Protein AF-A0A257U896-F1 (afdb_monomer)

Sequence (334 aa):
MREQSIDLSDKRVEPLQARGKMVVFVAGGWKLKGATALADIVRPEAKQAIDVLKVKEVQSRGVLVAMTGDGVNDAPALAQADLGIAIGAGSDVAVETADVILVRSNPLDVVAIWSQRSCTAVRVVQGGPMNTLAKVAWGAGAVVLAGGGVGLKLMLDHGFSARDKPTVVEKLIARRLRYMSIPRAHTLAKNPVPLTPEVLERARAHFADHCASCHGNDGRGNTTIGRNMYPKPPDMTLKDTQSLPDGHLFYIIKNGVRLTGMPAWGQNTPEDDRETWELVHFIRHLPHLTDKELAQMEELNPKSPQEWEQEEAEKRFLAGGSAKPPSPRGRLNH

Nearest PDB structures (foldseek):
  6lod-assembly1_E  TM=8.824E-01  e=3.010E-06  Roseiflexus castenholzii DSM 13941
  6loe-assembly1_E  TM=8.770E-01  e=2.346E-05  Roseiflexus castenholzii DSM 13941
  8x2j-assembly1_E  TM=6.842E-01  e=4.487E-05  Chloroflexus aurantiacus J-10-fl
  6yso-assembly2_B  TM=9.139E-01  e=1.378E-02  Oryctolagus cuniculus
  2yj4-assembly2_B  TM=7.863E-01  e=4.432E-03  Saccharolobus solfataricus P2

Solvent-accessible surface area (backbone atoms only — not comparable to full-atom values): 19402 Å² total; per-residue (Å²): 102,86,90,69,78,61,88,80,87,53,83,77,49,58,68,42,46,75,70,69,26,52,71,48,77,43,69,62,84,101,38,82,74,52,72,50,72,46,69,81,82,78,54,71,70,59,55,40,53,52,49,33,49,49,48,52,56,52,39,72,73,77,47,89,41,73,33,78,37,61,16,72,78,35,27,70,28,20,59,67,28,81,39,10,35,18,48,39,80,78,48,74,52,21,68,77,35,28,80,40,77,35,74,59,76,49,79,64,53,62,54,49,62,62,66,51,64,83,72,64,83,74,78,75,76,84,61,55,73,67,58,54,51,48,51,52,51,51,50,52,50,51,50,51,51,50,51,48,51,52,49,50,49,51,40,70,77,67,51,91,56,50,82,59,84,76,51,72,66,54,52,50,50,56,52,48,53,60,63,68,73,52,62,69,83,45,40,74,38,71,73,87,70,78,92,44,73,69,45,40,50,51,20,42,49,52,39,20,52,73,42,18,68,37,25,27,84,70,30,52,8,80,27,82,52,12,66,54,36,54,71,54,53,64,45,39,56,37,66,86,49,65,68,52,45,58,20,41,54,33,47,42,48,43,61,20,41,89,93,42,87,48,64,56,47,70,86,83,44,75,65,42,52,51,53,40,45,33,36,46,54,32,53,70,40,42,71,72,65,46,74,70,60,50,56,59,30,62,75,49,40,76,74,52,75,68,55,51,53,49,53,51,48,49,53,41,36,77,71,72,43,88,68,75,76,81,75,82,77,72,85,77,85,126

Structure (mmCIF, N/CA/C/O backbone):
data_AF-A0A257U896-F1
#
_entry.id   AF-A0A257U896-F1
#
loop_
_atom_site.group_PDB
_atom_site.id
_atom_site.type_symbol
_atom_site.label_atom_id
_atom_site.label_alt_id
_atom_site.label_comp_id
_atom_site.label_asym_id
_atom_site.label_entity_id
_atom_site.label_seq_id
_atom_site.pdbx_PDB_ins_code
_atom_site.Cartn_x
_atom_site.Cartn_y
_atom_site.Cartn_z
_atom_site.occupancy
_atom_site.B_iso_or_equiv
_atom_site.auth_seq_id
_atom_site.auth_comp_id
_atom_site.auth_asym_id
_atom_site.auth_atom_id
_atom_site.pdbx_PDB_model_num
ATOM 1 N N . MET A 1 1 ? 77.253 -2.019 -56.402 1.00 46.47 1 MET A N 1
ATOM 2 C CA . MET A 1 1 ? 77.005 -3.066 -57.429 1.00 46.47 1 MET A CA 1
ATOM 3 C C . MET A 1 1 ? 76.913 -2.531 -58.862 1.00 46.47 1 MET A C 1
ATOM 5 O O . MET A 1 1 ? 77.406 -3.223 -59.738 1.00 46.47 1 MET A O 1
ATOM 9 N N . ARG A 1 2 ? 76.397 -1.314 -59.128 1.00 45.88 2 ARG A N 1
ATOM 10 C CA . ARG A 1 2 ? 76.580 -0.647 -60.443 1.00 45.88 2 ARG A CA 1
ATOM 11 C C . ARG A 1 2 ? 77.998 -0.097 -60.681 1.00 45.88 2 ARG A C 1
ATOM 13 O O . ARG A 1 2 ? 78.398 0.029 -61.825 1.00 45.88 2 ARG A O 1
ATOM 20 N N . GLU A 1 3 ? 78.774 0.140 -59.624 1.00 48.06 3 GLU A N 1
ATOM 21 C CA . GLU A 1 3 ? 80.189 0.556 -59.718 1.00 48.06 3 GLU A CA 1
ATOM 22 C C . GLU A 1 3 ? 81.177 -0.581 -60.041 1.00 48.06 3 GLU A C 1
ATOM 24 O O . GLU A 1 3 ? 82.353 -0.318 -60.246 1.00 48.06 3 GLU A O 1
ATOM 29 N N . GLN A 1 4 ? 80.734 -1.845 -60.083 1.00 54.34 4 GLN A N 1
ATOM 30 C CA . GLN A 1 4 ? 81.619 -3.010 -60.278 1.00 54.34 4 GLN A CA 1
ATOM 31 C C . GLN A 1 4 ? 81.237 -3.884 -61.489 1.00 54.34 4 GLN A C 1
ATOM 33 O O . GLN A 1 4 ? 81.672 -5.028 -61.576 1.00 54.34 4 GLN A O 1
ATOM 38 N N . SER A 1 5 ? 80.428 -3.364 -62.422 1.00 55.56 5 SER A N 1
ATOM 39 C CA . SER A 1 5 ? 80.076 -4.025 -63.698 1.00 55.56 5 SER A CA 1
ATOM 40 C C . SER A 1 5 ? 79.528 -5.459 -63.579 1.00 55.56 5 SER A C 1
ATOM 42 O O . SER A 1 5 ? 79.752 -6.287 -64.460 1.00 55.56 5 SER A O 1
ATOM 44 N N . ILE A 1 6 ? 78.801 -5.777 -62.502 1.00 59.69 6 ILE A N 1
ATOM 45 C CA . ILE A 1 6 ? 78.090 -7.057 -62.375 1.00 59.69 6 ILE A CA 1
ATOM 46 C C . ILE A 1 6 ? 76.723 -6.903 -63.049 1.00 59.69 6 ILE A C 1
ATOM 48 O O . ILE A 1 6 ? 75.911 -6.087 -62.611 1.00 59.69 6 ILE A O 1
ATOM 52 N N . ASP A 1 7 ? 76.478 -7.675 -64.108 1.00 63.44 7 ASP A N 1
ATOM 53 C CA . ASP A 1 7 ? 75.188 -7.708 -64.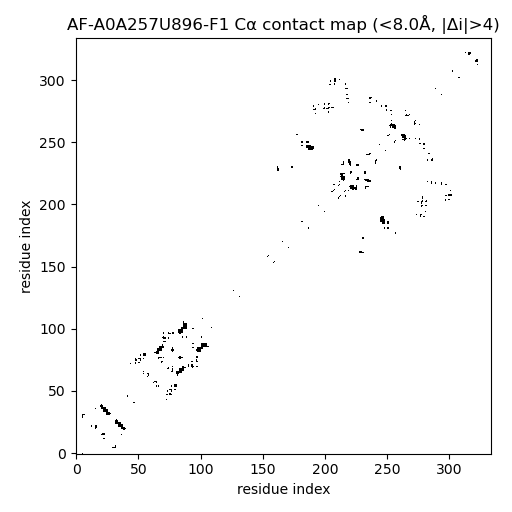799 1.00 63.44 7 ASP A CA 1
ATOM 54 C C . ASP A 1 7 ? 74.129 -8.406 -63.930 1.00 63.44 7 ASP A C 1
ATOM 56 O O . ASP A 1 7 ? 74.270 -9.570 -63.549 1.00 63.44 7 ASP A O 1
ATOM 60 N N . LEU A 1 8 ? 73.083 -7.656 -63.581 1.00 64.88 8 LEU A N 1
ATOM 61 C CA . LEU A 1 8 ? 71.962 -8.092 -62.743 1.00 64.88 8 LEU A CA 1
ATOM 62 C C . LEU A 1 8 ? 70.657 -8.232 -63.553 1.00 64.88 8 LEU A C 1
ATOM 64 O O . LEU A 1 8 ? 69.593 -8.424 -62.965 1.00 64.88 8 LEU A O 1
ATOM 68 N N . SER A 1 9 ? 70.716 -8.120 -64.886 1.00 64.19 9 SER A N 1
ATOM 69 C CA . SER A 1 9 ? 69.551 -8.087 -65.783 1.00 64.19 9 SER A CA 1
ATOM 70 C C . SER A 1 9 ? 69.071 -9.480 -66.226 1.00 64.19 9 SER A C 1
ATOM 72 O O . SER A 1 9 ? 68.894 -9.776 -67.407 1.00 64.19 9 SER A O 1
ATOM 74 N N . ASP A 1 10 ? 68.820 -10.368 -65.261 1.00 69.75 10 ASP A N 1
ATOM 75 C CA . ASP A 1 10 ? 68.224 -11.676 -65.550 1.00 69.75 10 ASP A CA 1
ATOM 76 C C . ASP A 1 10 ? 66.693 -11.562 -65.679 1.00 69.75 10 ASP A C 1
ATOM 78 O O . ASP A 1 10 ? 66.000 -11.178 -64.734 1.00 69.75 10 ASP A O 1
ATOM 82 N N . LYS A 1 11 ? 66.147 -11.960 -66.838 1.00 72.94 11 LYS A N 1
ATOM 83 C CA . LYS A 1 11 ? 64.702 -11.927 -67.151 1.00 72.94 11 LYS A CA 1
ATOM 84 C C . LYS A 1 11 ? 63.827 -12.710 -66.162 1.00 72.94 11 LYS A C 1
ATOM 86 O O . LYS A 1 11 ? 62.611 -12.542 -66.146 1.00 72.94 11 LYS A O 1
ATOM 91 N N . ARG A 1 12 ? 64.416 -13.577 -65.333 1.00 73.19 12 ARG A N 1
ATOM 92 C CA . ARG A 1 12 ? 63.708 -14.334 -64.288 1.00 73.19 12 ARG A CA 1
ATOM 93 C C . ARG A 1 12 ? 63.459 -13.522 -63.011 1.00 73.19 12 ARG A C 1
ATOM 95 O O . ARG A 1 12 ? 62.674 -13.959 -62.174 1.00 73.19 12 ARG A O 1
ATOM 102 N N . VAL A 1 13 ? 64.098 -12.360 -62.848 1.00 73.44 13 VAL A N 1
ATOM 103 C CA . VAL A 1 13 ? 63.999 -11.515 -61.642 1.00 73.44 13 VAL A CA 1
ATOM 104 C C . VAL A 1 13 ? 62.812 -10.552 -61.704 1.00 73.44 13 VAL A C 1
ATOM 106 O O . VAL A 1 13 ? 62.113 -10.395 -60.701 1.00 73.44 13 VAL A O 1
ATOM 109 N N . GLU A 1 14 ? 62.530 -9.970 -62.872 1.00 75.25 14 GLU A N 1
ATOM 110 C CA . GLU A 1 14 ? 61.410 -9.032 -63.066 1.00 75.25 14 GLU A CA 1
ATOM 111 C C . GLU A 1 14 ? 60.050 -9.607 -62.615 1.00 75.25 14 GLU A C 1
ATOM 113 O O . GLU A 1 14 ? 59.352 -8.937 -61.848 1.00 75.25 14 GLU A O 1
ATOM 118 N N . PRO A 1 15 ? 59.676 -10.862 -62.949 1.00 76.50 15 PRO A N 1
ATOM 119 C CA . PRO A 1 15 ? 58.416 -11.444 -62.482 1.00 76.50 15 PRO A CA 1
ATOM 120 C C . PRO A 1 15 ? 58.363 -11.665 -60.964 1.00 76.50 15 PRO A C 1
ATOM 122 O O . PRO A 1 15 ? 57.280 -11.713 -60.380 1.00 76.50 15 PRO A O 1
ATOM 125 N N . LEU A 1 16 ? 59.514 -11.836 -60.304 1.00 75.69 16 LEU A N 1
ATOM 126 C CA . LEU A 1 16 ? 59.583 -12.036 -58.854 1.00 75.69 16 LEU A CA 1
ATOM 127 C C . LEU A 1 16 ? 59.413 -10.707 -58.111 1.00 75.69 16 LEU A C 1
ATOM 129 O O . LEU A 1 16 ? 58.666 -10.655 -57.134 1.00 75.69 16 LEU A O 1
ATOM 133 N N . GLN A 1 17 ? 60.024 -9.635 -58.616 1.00 73.06 17 GLN A N 1
ATOM 134 C CA . GLN A 1 17 ? 59.854 -8.283 -58.079 1.00 73.06 17 GLN A CA 1
ATOM 135 C C . GLN A 1 17 ? 58.439 -7.741 -58.322 1.00 73.06 17 GLN A C 1
ATOM 137 O O . GLN A 1 17 ? 57.843 -7.181 -57.405 1.00 73.06 17 GLN A O 1
ATOM 142 N N . ALA A 1 18 ? 57.846 -7.995 -59.497 1.00 73.31 18 ALA A N 1
ATOM 143 C CA . ALA A 1 18 ? 56.459 -7.620 -59.799 1.00 73.31 18 ALA A CA 1
ATOM 144 C C . ALA A 1 18 ? 55.430 -8.288 -58.864 1.00 73.31 18 ALA A C 1
ATOM 146 O O . ALA A 1 18 ? 54.341 -7.764 -58.650 1.00 73.31 18 ALA A O 1
ATOM 147 N N . ARG A 1 19 ? 55.785 -9.431 -58.262 1.00 73.31 19 ARG A N 1
ATOM 148 C CA . ARG A 1 19 ? 54.982 -10.132 -57.245 1.00 73.31 19 ARG A CA 1
ATOM 149 C C . ARG A 1 19 ? 55.273 -9.666 -55.811 1.00 73.31 19 ARG A C 1
ATOM 151 O O . ARG A 1 19 ? 54.881 -10.352 -54.871 1.00 73.31 19 ARG A O 1
ATOM 158 N N . GLY A 1 20 ? 55.987 -8.551 -55.641 1.00 70.88 20 GLY A N 1
ATOM 159 C CA . GLY A 1 20 ? 56.311 -7.969 -54.338 1.00 70.88 20 GLY A CA 1
ATOM 160 C C . GLY A 1 20 ? 57.389 -8.720 -53.553 1.00 70.88 20 GLY A C 1
ATOM 161 O O . GLY A 1 20 ? 57.492 -8.537 -52.344 1.00 70.88 20 GLY A O 1
ATOM 162 N N . LYS A 1 21 ? 58.188 -9.582 -54.201 1.00 76.81 21 LYS A N 1
ATOM 163 C CA . LYS A 1 21 ? 59.285 -10.297 -53.532 1.00 76.81 21 LYS A CA 1
ATOM 164 C C . LYS A 1 21 ? 60.573 -9.483 -53.581 1.00 76.81 21 LYS A C 1
ATOM 166 O O . LYS A 1 21 ? 60.951 -8.956 -54.627 1.00 76.81 21 LYS A O 1
ATOM 171 N N . MET A 1 22 ? 61.293 -9.450 -52.466 1.00 77.00 22 MET A N 1
ATOM 172 C CA . MET A 1 22 ? 62.625 -8.866 -52.385 1.00 77.00 22 MET A CA 1
ATOM 173 C C . MET A 1 22 ? 63.649 -9.873 -52.914 1.00 77.00 22 MET A C 1
ATOM 175 O O . MET A 1 22 ? 63.833 -10.941 -52.336 1.00 77.00 22 MET A O 1
ATOM 179 N N . VAL A 1 23 ? 64.310 -9.558 -54.027 1.00 77.56 23 VAL A N 1
ATOM 180 C CA . VAL A 1 23 ? 65.314 -10.444 -54.636 1.00 77.56 23 VAL A CA 1
ATOM 181 C C . VAL A 1 23 ? 66.712 -10.006 -54.212 1.00 77.56 23 VAL A C 1
ATOM 183 O O . VAL A 1 23 ? 67.129 -8.886 -54.497 1.00 77.56 23 VAL A O 1
ATOM 186 N N . VAL A 1 24 ? 67.434 -10.900 -53.540 1.00 81.38 24 VAL A N 1
ATOM 187 C CA . VAL A 1 24 ? 68.811 -10.700 -53.081 1.00 81.38 24 VAL A CA 1
ATOM 188 C C . VAL A 1 24 ? 69.754 -11.493 -53.981 1.00 81.38 24 VAL A C 1
ATOM 190 O O . VAL A 1 24 ? 69.602 -12.704 -54.142 1.00 81.38 24 VAL A O 1
ATOM 193 N N . PHE A 1 25 ? 70.738 -10.817 -54.569 1.00 79.88 25 PHE A N 1
ATOM 194 C CA . PHE A 1 25 ? 71.738 -11.429 -55.444 1.00 79.88 25 PHE A CA 1
ATOM 195 C C . PHE A 1 25 ? 72.973 -11.866 -54.651 1.00 79.88 25 PHE A C 1
ATOM 197 O O . PHE A 1 25 ? 73.512 -11.098 -53.856 1.00 79.88 25 PHE A O 1
ATOM 204 N N . VAL A 1 26 ? 73.452 -13.085 -54.900 1.00 79.75 26 VAL A N 1
ATOM 205 C CA . VAL A 1 26 ? 74.653 -13.652 -54.274 1.00 79.75 26 VAL A CA 1
ATOM 206 C C . VAL A 1 26 ? 75.775 -13.697 -55.308 1.00 79.75 26 VAL A C 1
ATOM 208 O O . VAL A 1 26 ? 75.652 -14.347 -56.349 1.00 79.75 26 VAL A O 1
ATOM 211 N N . ALA A 1 27 ? 76.890 -13.027 -55.021 1.00 76.75 27 ALA A N 1
ATOM 212 C CA . ALA A 1 27 ? 78.078 -12.994 -55.873 1.00 76.75 27 ALA A CA 1
ATOM 213 C C . ALA A 1 27 ? 79.309 -13.498 -55.108 1.00 76.75 27 ALA A C 1
ATOM 215 O O . ALA A 1 27 ? 79.436 -13.276 -53.907 1.00 76.75 27 ALA A O 1
ATOM 216 N N . GLY A 1 28 ? 80.225 -14.170 -55.808 1.00 67.38 28 GLY A N 1
ATOM 217 C CA . GLY A 1 28 ? 81.471 -14.674 -55.233 1.00 67.38 28 GLY A CA 1
ATOM 218 C C . GLY A 1 28 ? 82.580 -14.670 -56.277 1.00 67.38 28 GLY A C 1
ATOM 219 O O . GLY A 1 28 ? 82.454 -15.351 -57.295 1.00 67.38 28 GLY A O 1
ATOM 220 N N . GLY A 1 29 ? 83.639 -13.891 -56.025 1.00 62.34 29 GLY A N 1
ATOM 221 C CA . GLY A 1 29 ? 84.772 -13.701 -56.938 1.00 62.34 29 GLY A CA 1
ATOM 222 C C . GLY A 1 29 ? 84.350 -13.115 -58.286 1.00 62.34 29 GLY A C 1
ATOM 223 O O . GLY A 1 29 ? 84.256 -13.855 -59.257 1.00 62.34 29 GLY A O 1
ATOM 224 N N . TRP A 1 30 ? 84.043 -11.811 -58.326 1.00 67.19 30 TRP A N 1
ATOM 225 C CA . TRP A 1 30 ? 83.667 -11.019 -59.520 1.00 67.19 30 TRP A CA 1
ATOM 226 C C . TRP A 1 30 ? 82.600 -11.632 -60.452 1.00 67.19 30 TRP A C 1
ATOM 228 O O . TRP A 1 30 ? 82.395 -11.158 -61.566 1.00 67.19 30 TRP A O 1
ATOM 238 N N . LYS A 1 31 ? 81.890 -12.675 -60.007 1.00 67.88 31 LYS A N 1
ATOM 239 C CA . LYS A 1 31 ? 80.913 -13.425 -60.796 1.00 67.88 31 LYS A CA 1
ATOM 240 C C . LYS A 1 31 ? 79.661 -13.675 -59.962 1.00 67.88 31 LYS A C 1
ATOM 242 O O . LYS A 1 31 ? 79.745 -14.092 -58.802 1.00 67.88 31 LYS A O 1
ATOM 247 N N . LEU A 1 32 ? 78.497 -13.423 -60.558 1.00 74.38 32 LEU A N 1
ATOM 248 C CA . LEU A 1 32 ? 77.202 -13.723 -59.951 1.00 74.38 32 LEU A CA 1
ATOM 249 C C . LEU A 1 32 ? 77.052 -15.245 -59.802 1.00 74.38 32 LEU A C 1
ATOM 251 O O . LEU A 1 32 ? 77.288 -15.991 -60.752 1.00 74.38 32 LEU A O 1
ATOM 255 N N . LYS A 1 33 ? 76.700 -15.709 -58.600 1.00 78.75 33 LYS A N 1
ATOM 256 C CA . LYS A 1 33 ? 76.547 -17.136 -58.274 1.00 78.75 33 LYS A CA 1
ATOM 257 C C . LYS A 1 33 ? 75.082 -17.564 -58.203 1.00 78.75 33 LYS A C 1
ATOM 259 O O . LYS A 1 33 ? 74.792 -18.722 -58.481 1.00 78.75 33 LYS A O 1
ATOM 264 N N . GLY A 1 34 ? 74.167 -16.653 -57.871 1.00 79.25 34 GLY A N 1
ATOM 265 C CA . GLY A 1 34 ? 72.730 -16.929 -57.837 1.00 79.25 34 GLY A CA 1
ATOM 266 C C . GLY A 1 34 ? 71.908 -15.762 -57.292 1.00 79.25 34 GLY A C 1
ATOM 267 O O . GLY A 1 34 ? 72.452 -14.703 -56.983 1.00 79.25 34 GLY A O 1
ATOM 268 N N . ALA A 1 35 ? 70.596 -15.960 -57.166 1.00 78.94 35 ALA A N 1
ATOM 269 C CA . ALA A 1 35 ? 69.673 -15.008 -56.553 1.00 78.94 35 ALA A CA 1
ATOM 270 C C . ALA A 1 35 ? 68.618 -15.746 -55.718 1.00 78.94 35 ALA A C 1
ATOM 272 O O . ALA A 1 35 ? 68.111 -16.785 -56.141 1.00 78.94 35 ALA A O 1
ATOM 273 N N . THR A 1 36 ? 68.271 -15.188 -54.561 1.00 79.62 36 THR A N 1
ATOM 274 C CA . THR A 1 36 ? 67.247 -15.719 -53.653 1.00 79.62 36 THR A CA 1
ATOM 275 C C . THR A 1 36 ? 66.148 -14.680 -53.482 1.00 79.62 36 THR A C 1
ATOM 277 O O . THR A 1 36 ? 66.428 -13.519 -53.193 1.00 79.62 36 THR A O 1
ATOM 280 N N . ALA A 1 37 ? 64.889 -15.082 -53.655 1.00 78.94 37 ALA A N 1
ATOM 281 C CA . ALA A 1 37 ? 63.737 -14.208 -53.455 1.00 78.94 37 ALA A CA 1
ATOM 282 C C . ALA A 1 37 ? 63.123 -14.441 -52.071 1.00 78.94 37 ALA A C 1
ATOM 284 O O . ALA A 1 37 ? 62.655 -15.542 -51.782 1.00 78.94 37 ALA A O 1
ATOM 285 N N . LEU A 1 38 ? 63.092 -13.399 -51.245 1.00 73.44 38 LEU A N 1
ATOM 286 C CA . LEU A 1 38 ? 62.394 -13.371 -49.968 1.00 73.44 38 LEU A CA 1
ATOM 287 C C . LEU A 1 38 ? 61.024 -12.717 -50.161 1.00 73.44 38 LEU A C 1
ATOM 289 O O . LEU A 1 38 ? 60.901 -11.681 -50.812 1.00 73.44 38 LEU A O 1
ATOM 293 N N . ALA A 1 39 ? 59.985 -13.333 -49.610 1.00 72.00 39 ALA A N 1
ATOM 294 C CA . ALA A 1 39 ? 58.664 -12.729 -49.509 1.00 72.00 39 ALA A CA 1
ATOM 295 C C . ALA A 1 39 ? 58.405 -12.431 -48.035 1.00 72.00 39 ALA A C 1
ATOM 297 O O . ALA A 1 39 ? 58.610 -13.311 -47.199 1.00 72.00 39 ALA A O 1
ATOM 298 N N . ASP A 1 40 ? 57.982 -11.206 -47.735 1.00 69.12 40 ASP A N 1
ATOM 299 C CA . ASP A 1 40 ? 57.529 -10.870 -46.391 1.00 69.12 40 ASP A CA 1
ATOM 300 C C . ASP A 1 40 ? 56.185 -11.561 -46.131 1.00 69.12 40 ASP A C 1
ATOM 302 O O . ASP A 1 40 ? 55.308 -11.597 -47.003 1.00 69.12 40 ASP A O 1
ATOM 306 N N . ILE A 1 41 ? 56.037 -12.169 -44.957 1.00 62.28 41 ILE A N 1
ATOM 307 C CA . ILE A 1 41 ? 54.812 -12.880 -44.597 1.00 62.28 41 ILE A CA 1
ATOM 308 C C . ILE A 1 41 ? 53.845 -11.831 -44.059 1.00 62.28 41 ILE A C 1
ATOM 310 O O . ILE A 1 41 ? 53.923 -11.430 -42.898 1.00 62.28 41 ILE A O 1
ATOM 314 N N . VAL A 1 42 ? 52.924 -11.377 -44.913 1.00 67.31 42 VAL A N 1
ATOM 315 C CA . VAL A 1 42 ? 51.825 -10.506 -44.483 1.00 67.31 42 VAL A CA 1
ATOM 316 C C . VAL A 1 42 ? 51.020 -11.245 -43.421 1.00 67.31 42 VAL A C 1
ATOM 318 O O . VAL A 1 42 ? 50.459 -12.313 -43.672 1.00 67.31 42 VAL A O 1
ATOM 321 N N . ARG A 1 43 ? 50.981 -10.664 -42.223 1.00 73.38 43 ARG A N 1
ATOM 322 C CA . ARG A 1 43 ? 50.195 -11.168 -41.100 1.00 73.38 43 ARG A CA 1
ATOM 323 C C . ARG A 1 43 ? 48.703 -11.179 -41.469 1.00 73.38 43 ARG A C 1
ATOM 325 O O . ARG A 1 43 ? 48.216 -10.149 -41.946 1.00 73.38 43 ARG A O 1
ATOM 332 N N . PRO A 1 44 ? 47.969 -12.288 -41.261 1.00 71.44 44 PRO A N 1
ATOM 333 C CA . PRO A 1 44 ? 46.533 -12.361 -41.549 1.00 71.44 44 PRO A CA 1
ATOM 334 C C . PRO A 1 44 ? 45.730 -11.219 -40.908 1.00 71.44 44 PRO A C 1
ATOM 336 O O . PRO A 1 44 ? 44.838 -10.651 -41.538 1.00 71.44 44 PRO A O 1
ATOM 339 N N . GLU A 1 45 ? 46.123 -10.800 -39.704 1.00 75.31 45 GLU A N 1
ATOM 340 C CA . GLU A 1 45 ? 45.479 -9.730 -38.940 1.00 75.31 45 GLU A CA 1
ATOM 341 C C . GLU A 1 45 ? 45.616 -8.359 -39.629 1.00 75.31 45 GLU A C 1
ATOM 343 O O . GLU A 1 45 ? 44.720 -7.518 -39.551 1.00 75.31 45 GLU A O 1
ATOM 348 N N . ALA A 1 46 ? 46.716 -8.128 -40.357 1.00 78.38 46 ALA A N 1
ATOM 349 C CA . ALA A 1 46 ? 46.935 -6.883 -41.091 1.00 78.38 46 ALA A CA 1
ATOM 350 C C . ALA A 1 46 ? 45.989 -6.763 -42.293 1.00 78.38 46 ALA A C 1
ATOM 352 O O . ALA A 1 46 ? 45.473 -5.680 -42.571 1.00 78.38 46 ALA A O 1
ATOM 353 N N . LYS A 1 47 ? 45.722 -7.879 -42.983 1.00 78.38 47 LYS A N 1
ATOM 354 C CA . LYS A 1 47 ? 44.753 -7.919 -44.084 1.00 78.38 47 LYS A CA 1
ATOM 355 C C . LYS A 1 47 ? 43.341 -7.615 -43.570 1.00 78.38 47 LYS A C 1
ATOM 357 O O . LYS A 1 47 ? 42.675 -6.737 -44.110 1.00 78.38 47 LYS A O 1
ATOM 362 N N . GLN A 1 48 ? 42.939 -8.264 -42.477 1.00 80.75 48 GLN A N 1
ATOM 363 C CA . GLN A 1 48 ? 41.632 -8.057 -41.843 1.00 80.75 48 GLN A CA 1
ATOM 364 C C . GLN A 1 48 ? 41.395 -6.598 -41.442 1.00 80.75 48 GLN A C 1
ATOM 366 O O . GLN A 1 48 ? 40.337 -6.037 -41.723 1.00 80.75 48 GLN A O 1
ATOM 371 N N . ALA A 1 49 ? 42.396 -5.958 -40.831 1.00 78.62 49 ALA A N 1
ATOM 372 C CA . ALA A 1 49 ? 42.299 -4.559 -40.429 1.00 78.62 49 ALA A CA 1
ATOM 373 C C . ALA A 1 49 ? 42.094 -3.616 -41.628 1.00 78.62 49 ALA A C 1
ATOM 375 O O . ALA A 1 49 ? 41.299 -2.678 -41.551 1.00 78.62 49 ALA A O 1
ATOM 376 N N . ILE A 1 50 ? 42.776 -3.872 -42.748 1.00 83.81 50 ILE A N 1
ATOM 377 C CA . ILE A 1 50 ? 42.638 -3.068 -43.970 1.00 83.81 50 ILE A CA 1
ATOM 378 C C . ILE A 1 50 ? 41.230 -3.200 -44.559 1.00 83.81 50 ILE A C 1
ATOM 380 O O . ILE A 1 50 ? 40.653 -2.197 -44.981 1.00 83.81 50 ILE A O 1
ATOM 384 N N . ASP A 1 51 ? 40.665 -4.404 -44.578 1.00 83.81 51 ASP A N 1
ATOM 385 C CA . ASP A 1 51 ? 39.343 -4.636 -45.162 1.00 83.81 51 ASP A CA 1
ATOM 386 C C . ASP A 1 51 ? 38.235 -3.964 -44.332 1.00 83.81 51 ASP A C 1
ATOM 388 O O . ASP A 1 51 ? 37.375 -3.283 -44.891 1.00 83.81 51 ASP A O 1
ATOM 392 N N . VAL A 1 52 ? 38.326 -4.008 -42.997 1.00 84.50 52 VAL A N 1
ATOM 393 C CA . VAL A 1 52 ? 37.435 -3.251 -42.094 1.00 84.50 52 VAL A CA 1
ATOM 394 C C . VAL A 1 52 ? 37.535 -1.740 -42.333 1.00 84.50 52 VAL A C 1
ATOM 396 O O . VAL A 1 52 ? 36.516 -1.045 -42.377 1.00 84.50 52 VAL A O 1
ATOM 399 N N . LEU A 1 53 ? 38.752 -1.209 -42.500 1.00 85.81 53 LEU A N 1
ATOM 400 C CA . LEU A 1 53 ? 38.963 0.220 -42.757 1.00 85.81 53 LEU A CA 1
ATOM 401 C C . LEU A 1 53 ? 38.367 0.656 -44.098 1.00 85.81 53 LEU A C 1
ATOM 403 O O . LEU A 1 53 ? 37.749 1.716 -44.160 1.00 85.81 53 LEU A O 1
ATOM 407 N N . LYS A 1 54 ? 38.486 -0.169 -45.143 1.00 85.12 54 LYS A N 1
ATOM 408 C CA . LYS A 1 54 ? 37.860 0.101 -46.445 1.00 85.12 54 LYS A CA 1
ATOM 409 C C . LYS A 1 54 ? 36.339 0.113 -46.356 1.00 85.12 54 LYS A C 1
ATOM 411 O O . LYS A 1 54 ? 35.718 1.007 -46.922 1.00 85.12 54 LYS A O 1
ATOM 416 N N . VAL A 1 55 ? 35.735 -0.834 -45.633 1.00 86.25 55 VAL A N 1
ATOM 417 C CA . VAL A 1 55 ? 34.276 -0.848 -45.425 1.00 86.25 55 VAL A CA 1
ATOM 418 C C . VAL A 1 55 ? 33.832 0.446 -44.741 1.00 86.25 55 VAL A C 1
ATOM 420 O O . VAL A 1 55 ? 32.948 1.126 -45.259 1.00 86.25 55 VAL A O 1
ATOM 423 N N . LYS A 1 56 ? 34.509 0.862 -43.661 1.00 85.81 56 LYS A N 1
ATOM 424 C CA . LYS A 1 56 ? 34.224 2.139 -42.981 1.00 85.81 56 LYS A CA 1
ATOM 425 C C . LYS A 1 56 ? 34.418 3.354 -43.881 1.00 85.81 56 LYS A C 1
ATOM 427 O O . LYS A 1 56 ? 33.623 4.289 -43.827 1.00 85.81 56 LYS A O 1
ATOM 432 N N . GLU A 1 57 ? 35.463 3.360 -44.704 1.00 88.56 57 GLU A N 1
ATOM 433 C CA . GLU A 1 57 ? 35.712 4.445 -45.652 1.00 88.56 57 GLU A CA 1
ATOM 434 C C . GLU A 1 57 ? 34.551 4.573 -46.646 1.00 88.56 57 GLU A C 1
ATOM 436 O O . GLU A 1 57 ? 34.047 5.673 -46.872 1.00 88.56 57 GLU A O 1
ATOM 441 N N . VAL A 1 58 ? 34.079 3.461 -47.211 1.00 86.25 58 VAL A N 1
ATOM 442 C CA . VAL A 1 58 ? 32.967 3.478 -48.168 1.00 86.25 58 VAL A CA 1
ATOM 443 C C . VAL A 1 58 ? 31.650 3.839 -47.470 1.00 86.25 58 VAL A C 1
ATOM 445 O O . VAL A 1 58 ? 30.911 4.675 -47.988 1.00 86.25 58 VAL A O 1
ATOM 448 N N . GLN A 1 59 ? 31.404 3.332 -46.258 1.00 83.94 59 GLN A N 1
ATOM 449 C CA . GLN A 1 59 ? 30.256 3.723 -45.427 1.00 83.94 59 GLN A CA 1
ATOM 450 C C . GLN A 1 59 ? 30.259 5.224 -45.105 1.00 83.94 59 GLN A C 1
ATOM 452 O O . GLN A 1 59 ? 29.209 5.866 -45.131 1.00 83.94 59 GLN A O 1
ATOM 457 N N . SER A 1 60 ? 31.433 5.831 -44.885 1.00 83.94 60 SER A N 1
ATOM 458 C CA . SER A 1 60 ? 31.547 7.274 -44.616 1.00 83.94 60 SER A CA 1
ATOM 459 C C . SER A 1 60 ? 31.074 8.157 -45.781 1.00 83.94 60 SER A C 1
ATOM 461 O O . SER A 1 60 ? 30.760 9.329 -45.582 1.00 83.94 60 SER A O 1
ATOM 463 N N . ARG A 1 61 ? 30.956 7.591 -46.991 1.00 88.06 61 ARG A N 1
ATOM 464 C CA . ARG A 1 61 ? 30.402 8.260 -48.179 1.00 88.06 61 ARG A CA 1
ATOM 465 C C . ARG A 1 61 ? 28.868 8.195 -48.245 1.00 88.06 61 ARG A C 1
ATOM 467 O O . ARG A 1 61 ? 28.290 8.641 -49.232 1.00 88.06 61 ARG A O 1
ATOM 474 N N . GLY A 1 62 ? 28.209 7.652 -47.216 1.00 83.94 62 GLY A N 1
ATOM 475 C CA . GLY A 1 62 ? 26.749 7.584 -47.093 1.00 83.94 62 GLY A CA 1
ATOM 476 C C . GLY A 1 62 ? 26.085 6.511 -47.959 1.00 83.94 62 GLY A C 1
ATOM 477 O O . GLY A 1 62 ? 24.877 6.567 -48.179 1.00 83.94 62 GLY A O 1
ATOM 478 N N . VAL A 1 63 ? 26.859 5.553 -48.473 1.00 82.75 63 VAL A N 1
ATOM 479 C CA . VAL A 1 63 ? 26.346 4.421 -49.253 1.00 82.75 63 VAL A CA 1
ATOM 480 C C . VAL A 1 63 ? 26.278 3.171 -48.384 1.00 82.75 63 VAL A C 1
ATOM 482 O O . VAL A 1 63 ? 27.138 2.957 -47.534 1.00 82.75 63 VAL A O 1
ATOM 485 N N . LEU A 1 64 ? 25.260 2.343 -48.617 1.00 81.25 64 LEU A N 1
ATOM 486 C CA . LEU A 1 64 ? 25.149 1.033 -47.979 1.00 81.25 64 LEU A CA 1
ATOM 487 C C . LEU A 1 64 ? 26.187 0.088 -48.580 1.00 81.25 64 LEU A C 1
ATOM 489 O O . LEU A 1 64 ? 26.271 -0.046 -49.805 1.00 81.25 64 LEU A O 1
ATOM 493 N N . VAL A 1 65 ? 26.954 -0.577 -47.723 1.00 86.75 65 VAL A N 1
ATOM 494 C CA . VAL A 1 65 ? 28.036 -1.471 -48.127 1.00 86.75 65 VAL A CA 1
ATOM 495 C C . VAL A 1 65 ? 27.649 -2.909 -47.834 1.00 86.75 65 VAL A C 1
ATOM 497 O O . VAL A 1 65 ? 27.443 -3.284 -46.684 1.00 86.75 65 VAL A O 1
ATOM 500 N N . ALA A 1 66 ? 27.595 -3.725 -48.886 1.00 85.38 66 ALA A N 1
ATOM 501 C CA . ALA A 1 66 ? 27.534 -5.173 -48.757 1.00 85.38 66 ALA A CA 1
ATOM 502 C C . ALA A 1 66 ? 28.942 -5.757 -48.935 1.00 85.38 66 ALA A C 1
ATOM 504 O O . ALA A 1 66 ? 29.623 -5.431 -49.910 1.00 85.38 66 ALA A O 1
ATOM 505 N N . MET A 1 67 ? 29.366 -6.613 -48.007 1.00 85.12 67 MET A N 1
ATOM 506 C CA . MET A 1 67 ? 30.653 -7.311 -48.058 1.00 85.12 67 MET A CA 1
ATOM 507 C C . MET A 1 67 ? 30.415 -8.795 -48.311 1.00 85.12 67 MET A C 1
ATOM 509 O O . MET A 1 67 ? 29.446 -9.371 -47.822 1.00 85.12 67 MET A O 1
ATOM 513 N N . THR A 1 68 ? 31.292 -9.428 -49.085 1.00 84.06 68 THR A N 1
ATOM 514 C CA . THR A 1 68 ? 31.194 -10.856 -49.393 1.00 84.06 68 THR A CA 1
ATOM 515 C C . THR A 1 68 ? 32.522 -11.540 -49.107 1.00 84.06 68 THR A C 1
ATOM 517 O O . THR A 1 68 ? 33.559 -11.047 -49.545 1.00 84.06 68 THR A O 1
ATOM 520 N N . GLY A 1 69 ? 32.494 -12.654 -48.374 1.00 82.38 69 GLY A N 1
ATOM 521 C CA . GLY A 1 69 ? 33.703 -13.339 -47.909 1.00 82.38 69 GLY A CA 1
ATOM 522 C C . GLY A 1 69 ? 33.469 -14.797 -47.523 1.00 82.38 69 GLY A C 1
ATOM 523 O O . GLY A 1 69 ? 32.351 -15.301 -47.612 1.00 82.38 69 GLY A O 1
ATOM 524 N N . ASP A 1 70 ? 34.528 -15.482 -47.098 1.00 77.12 70 ASP A N 1
ATOM 525 C CA . ASP A 1 70 ? 34.483 -16.900 -46.687 1.00 77.12 70 ASP A CA 1
ATOM 526 C C . ASP A 1 70 ? 34.017 -17.112 -45.231 1.00 77.12 70 ASP A C 1
ATOM 528 O O . ASP A 1 70 ? 33.806 -18.242 -44.789 1.00 77.12 70 ASP A O 1
ATOM 532 N N . GLY A 1 71 ? 33.872 -16.017 -44.477 1.00 71.62 71 GLY A N 1
ATOM 533 C CA . GLY A 1 71 ? 33.410 -15.994 -43.090 1.00 71.62 71 GLY A CA 1
ATOM 534 C C . GLY A 1 71 ? 34.436 -16.416 -42.036 1.00 71.62 71 GLY A C 1
ATOM 535 O O . GLY A 1 71 ? 34.179 -16.213 -40.859 1.00 71.62 71 GLY A O 1
ATOM 536 N N . VAL A 1 72 ? 35.611 -16.939 -42.407 1.00 75.94 72 VAL A N 1
ATOM 537 C CA . VAL A 1 72 ? 36.684 -17.267 -41.442 1.00 75.94 72 VAL A CA 1
ATOM 538 C C . VAL A 1 72 ? 37.727 -16.162 -41.417 1.00 75.94 72 VAL A C 1
ATOM 540 O O . VAL A 1 72 ? 38.083 -15.650 -40.358 1.00 75.94 72 VAL A O 1
ATOM 543 N N . ASN A 1 73 ? 38.209 -15.769 -42.594 1.00 75.19 73 ASN A N 1
ATOM 544 C CA . ASN A 1 73 ? 39.258 -14.766 -42.716 1.00 75.19 73 ASN A CA 1
ATOM 545 C C . ASN A 1 73 ? 38.683 -13.356 -42.813 1.00 75.19 73 ASN A C 1
ATOM 547 O O . ASN A 1 73 ? 39.365 -12.409 -42.433 1.00 75.19 73 ASN A O 1
ATOM 551 N N . ASP A 1 74 ? 37.440 -13.231 -43.277 1.00 83.25 74 ASP A N 1
ATOM 552 C CA . ASP A 1 74 ? 36.791 -11.950 -43.565 1.00 83.25 74 ASP A CA 1
ATOM 553 C C . ASP A 1 74 ? 35.736 -11.557 -42.511 1.00 83.25 74 ASP A C 1
ATOM 555 O O . ASP A 1 74 ? 35.088 -10.519 -42.643 1.00 83.25 74 ASP A O 1
ATOM 559 N N . ALA A 1 75 ? 35.575 -12.359 -41.449 1.00 81.88 75 ALA A N 1
ATOM 560 C CA . ALA A 1 75 ? 34.584 -12.168 -40.383 1.00 81.88 75 ALA A CA 1
ATOM 561 C C . ALA A 1 75 ? 34.516 -10.728 -39.828 1.00 81.88 75 ALA A C 1
ATOM 563 O O . ALA A 1 75 ? 33.418 -10.174 -39.763 1.00 81.88 75 ALA A O 1
ATOM 564 N N . PRO A 1 76 ? 35.641 -10.058 -39.495 1.00 83.06 76 PRO A N 1
ATOM 565 C CA . PRO A 1 76 ? 35.590 -8.677 -39.013 1.00 83.06 76 PRO A CA 1
ATOM 566 C C . PRO A 1 76 ? 35.032 -7.685 -40.043 1.00 83.06 76 PRO A C 1
ATOM 568 O O . PRO A 1 76 ? 34.339 -6.738 -39.676 1.00 83.06 76 PRO A O 1
ATOM 571 N N . ALA A 1 77 ? 35.327 -7.883 -41.331 1.00 85.06 77 ALA A N 1
ATOM 572 C CA . ALA A 1 77 ? 34.849 -7.014 -42.405 1.00 85.06 77 ALA A CA 1
ATOM 573 C C . ALA A 1 77 ? 33.379 -7.294 -42.756 1.00 85.06 77 ALA A C 1
ATOM 575 O O . ALA A 1 77 ? 32.645 -6.356 -43.060 1.00 85.06 77 ALA A O 1
ATOM 576 N N . LEU A 1 78 ? 32.943 -8.557 -42.662 1.00 84.56 78 LEU A N 1
ATOM 577 C CA . LEU A 1 78 ? 31.536 -8.950 -42.788 1.00 84.56 78 LEU A CA 1
ATOM 578 C C . LEU A 1 78 ? 30.685 -8.316 -41.685 1.00 84.56 78 LEU A C 1
ATOM 580 O O . LEU A 1 78 ? 29.675 -7.699 -41.999 1.00 84.56 78 LEU A O 1
ATOM 584 N N . ALA A 1 79 ? 31.145 -8.371 -40.432 1.00 83.56 79 ALA A N 1
ATOM 585 C CA . ALA A 1 79 ? 30.449 -7.773 -39.293 1.00 83.56 79 ALA A CA 1
ATOM 586 C C . ALA A 1 79 ? 30.425 -6.231 -39.319 1.00 83.56 79 ALA A C 1
ATOM 588 O O . ALA A 1 79 ? 29.560 -5.609 -38.708 1.00 83.56 79 ALA A O 1
ATOM 589 N N . GLN A 1 80 ? 31.391 -5.595 -39.990 1.00 87.25 80 GLN A N 1
ATOM 590 C CA . GLN A 1 80 ? 31.433 -4.138 -40.138 1.00 87.25 80 GLN A CA 1
ATOM 591 C C . GLN A 1 80 ? 30.501 -3.624 -41.250 1.00 87.25 80 GLN A C 1
ATOM 593 O O . GLN A 1 80 ? 30.108 -2.454 -41.223 1.00 87.25 80 GLN A O 1
ATOM 598 N N . ALA A 1 81 ? 30.197 -4.453 -42.250 1.00 87.12 81 ALA A N 1
ATOM 599 C CA . ALA A 1 81 ? 29.359 -4.079 -43.383 1.00 87.12 81 ALA A CA 1
ATOM 600 C C . ALA A 1 81 ? 27.887 -3.911 -42.974 1.00 87.12 81 ALA A C 1
ATOM 602 O O . AL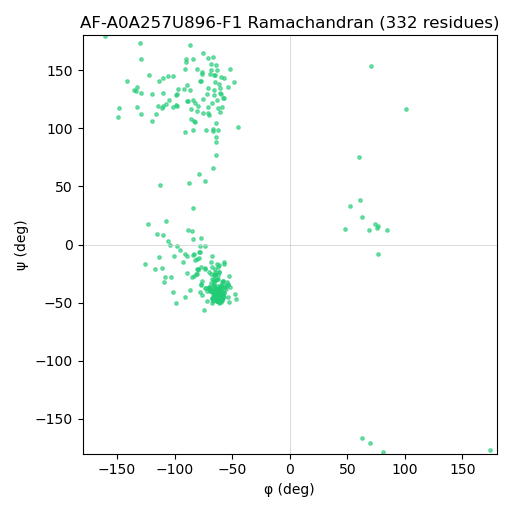A A 1 81 ? 27.450 -4.430 -41.954 1.00 87.12 81 ALA A O 1
ATOM 603 N N . ASP A 1 82 ? 27.106 -3.198 -43.789 1.00 86.25 82 ASP A N 1
ATOM 604 C CA . ASP A 1 82 ? 25.654 -3.082 -43.583 1.00 86.25 82 ASP A CA 1
ATOM 605 C C . ASP A 1 82 ? 24.916 -4.379 -43.959 1.00 86.25 82 ASP A C 1
ATOM 607 O O . ASP A 1 82 ? 23.770 -4.584 -43.564 1.00 86.25 82 ASP A O 1
ATOM 611 N N . LEU A 1 83 ? 25.562 -5.224 -44.772 1.00 86.25 83 LEU A N 1
ATOM 612 C CA . LEU A 1 83 ? 25.111 -6.568 -45.119 1.00 86.25 83 LEU A CA 1
ATOM 613 C C . LEU A 1 83 ? 26.318 -7.484 -45.380 1.00 86.25 83 LEU A C 1
ATOM 615 O O . LEU A 1 83 ? 27.000 -7.343 -46.401 1.00 86.25 83 LEU A O 1
ATOM 619 N N . GLY A 1 84 ? 26.572 -8.435 -44.486 1.00 85.81 84 GLY A N 1
ATOM 620 C CA . GLY A 1 84 ? 27.599 -9.464 -44.638 1.00 85.81 84 GLY A CA 1
ATOM 621 C C . GLY A 1 84 ? 27.062 -10.713 -45.342 1.00 85.81 84 GLY A C 1
ATOM 622 O O . GLY A 1 84 ? 26.107 -11.333 -44.878 1.00 85.81 84 GLY A O 1
ATOM 623 N N . ILE A 1 85 ? 27.685 -11.117 -46.452 1.00 85.75 85 ILE A N 1
ATOM 624 C CA . ILE A 1 85 ? 27.316 -12.321 -47.210 1.00 85.75 85 ILE A CA 1
ATOM 625 C C . ILE A 1 85 ? 28.465 -13.333 -47.172 1.00 85.75 85 ILE A C 1
ATOM 627 O O . ILE A 1 85 ? 29.515 -13.119 -47.778 1.00 85.75 85 ILE A O 1
ATOM 631 N N . ALA A 1 86 ? 28.265 -14.462 -46.500 1.00 84.19 86 ALA A N 1
ATOM 632 C CA . ALA A 1 86 ? 29.228 -15.557 -46.494 1.00 84.19 86 ALA A CA 1
ATOM 633 C C . ALA A 1 86 ? 29.010 -16.500 -47.688 1.00 84.19 86 ALA A C 1
ATOM 635 O O . ALA A 1 86 ? 27.883 -16.927 -47.959 1.00 84.19 86 ALA A O 1
ATOM 636 N N . ILE A 1 87 ? 30.089 -16.861 -48.389 1.00 77.81 87 ILE A N 1
ATOM 637 C CA . ILE A 1 87 ? 30.082 -17.867 -49.460 1.00 77.81 87 ILE A CA 1
ATOM 638 C C . ILE A 1 87 ? 30.646 -19.183 -48.926 1.00 77.81 87 ILE A C 1
ATOM 640 O O . ILE A 1 87 ? 31.829 -19.271 -48.609 1.00 77.81 87 ILE A O 1
ATOM 644 N N . GLY A 1 88 ? 29.816 -20.229 -48.934 1.00 70.06 88 GLY A N 1
ATOM 645 C CA . GLY A 1 88 ? 30.202 -21.579 -48.529 1.00 70.06 88 GLY A CA 1
ATOM 646 C C . GLY A 1 88 ? 29.727 -21.917 -47.116 1.00 70.06 88 GLY A C 1
ATOM 647 O O . GLY A 1 88 ? 30.153 -21.323 -46.132 1.00 70.06 88 GLY A O 1
ATOM 648 N N . ALA A 1 89 ? 28.847 -22.914 -47.014 1.00 59.75 89 ALA A N 1
ATOM 649 C CA . ALA A 1 89 ? 28.263 -23.392 -45.758 1.00 59.75 89 ALA A CA 1
ATOM 650 C C . ALA A 1 89 ? 29.223 -24.312 -44.977 1.00 59.75 89 ALA A C 1
ATOM 652 O O . ALA A 1 89 ? 28.939 -25.495 -44.801 1.00 59.75 89 ALA A O 1
ATOM 653 N N . GLY A 1 90 ? 30.397 -23.802 -44.592 1.00 57.84 90 GLY A N 1
ATOM 654 C CA . GLY A 1 90 ? 31.493 -24.655 -44.116 1.00 57.84 90 GLY A CA 1
ATOM 655 C C . GLY A 1 90 ? 32.102 -24.332 -42.754 1.00 57.84 90 GLY A C 1
ATOM 656 O O . GLY A 1 90 ? 32.797 -25.190 -42.219 1.00 57.84 90 GLY A O 1
ATOM 657 N N . SER A 1 91 ? 31.890 -23.145 -42.184 1.00 65.25 91 SER A N 1
ATOM 658 C CA . SER A 1 91 ? 32.520 -22.764 -40.914 1.00 65.25 91 SER A CA 1
ATOM 659 C C . SER A 1 91 ? 31.511 -22.154 -39.947 1.00 65.25 91 SER A C 1
ATOM 661 O O . SER A 1 91 ? 30.715 -21.295 -40.323 1.00 65.25 91 SER A O 1
ATOM 663 N N . ASP A 1 92 ? 31.572 -22.572 -38.682 1.00 67.19 92 ASP A N 1
ATOM 664 C CA . ASP A 1 92 ? 30.717 -22.031 -37.614 1.00 67.19 92 ASP A CA 1
ATOM 665 C C . ASP A 1 92 ? 30.902 -20.511 -37.471 1.00 67.19 92 ASP A C 1
ATOM 667 O O . ASP A 1 92 ? 29.952 -19.776 -37.220 1.00 67.19 92 ASP A O 1
ATOM 671 N N . VAL A 1 93 ? 32.113 -20.022 -37.761 1.00 67.75 93 VAL A N 1
ATOM 672 C CA . VAL A 1 93 ? 32.440 -18.590 -37.753 1.00 67.75 93 VAL A CA 1
ATOM 673 C C . VAL A 1 93 ? 31.644 -17.821 -38.815 1.00 67.75 93 VAL A C 1
ATOM 675 O O . VAL A 1 93 ? 31.177 -16.719 -38.542 1.00 67.75 93 VAL A O 1
ATOM 678 N N . ALA A 1 94 ? 31.417 -18.393 -40.004 1.00 64.50 94 ALA A N 1
ATOM 679 C CA . ALA A 1 94 ? 30.613 -17.753 -41.048 1.00 64.50 94 ALA A CA 1
ATOM 680 C C . ALA A 1 94 ? 29.130 -17.655 -40.660 1.00 64.50 94 ALA A C 1
ATOM 682 O O . ALA A 1 94 ? 28.464 -16.688 -41.024 1.00 64.50 94 ALA A O 1
ATOM 683 N N . VAL A 1 95 ? 28.625 -18.640 -39.908 1.00 68.19 95 VAL A N 1
ATOM 684 C CA . VAL A 1 95 ? 27.239 -18.666 -39.419 1.00 68.19 95 VAL A CA 1
ATOM 685 C C . VAL A 1 95 ? 27.000 -17.599 -38.355 1.00 68.19 95 VAL A C 1
ATOM 687 O O . VAL A 1 95 ? 25.934 -16.993 -38.328 1.00 68.19 95 VAL A O 1
ATOM 690 N N . GLU A 1 96 ? 27.988 -17.351 -37.497 1.00 71.56 96 GLU A N 1
ATOM 691 C CA . GLU A 1 96 ? 27.869 -16.349 -36.435 1.00 71.56 96 GLU A CA 1
ATOM 692 C C . GLU A 1 96 ? 28.113 -14.910 -36.911 1.00 71.56 96 GLU A C 1
ATOM 694 O O . GLU A 1 96 ? 27.689 -13.971 -36.238 1.00 71.56 96 GLU A O 1
ATOM 699 N N . THR A 1 97 ? 28.804 -14.715 -38.041 1.00 72.12 97 THR A N 1
ATOM 700 C CA . THR A 1 97 ? 29.312 -13.388 -38.446 1.00 72.12 97 THR A CA 1
ATOM 701 C C . THR A 1 97 ? 28.628 -12.782 -39.667 1.00 72.12 97 THR A C 1
ATOM 703 O O . THR A 1 97 ? 28.711 -11.568 -39.845 1.00 72.12 97 THR A O 1
ATOM 706 N N . ALA A 1 98 ? 27.961 -13.579 -40.507 1.00 76.31 98 ALA A N 1
ATOM 707 C CA . ALA A 1 98 ? 27.297 -13.097 -41.718 1.00 76.31 98 ALA A CA 1
ATOM 708 C C . ALA A 1 98 ? 25.768 -13.059 -41.578 1.00 76.31 98 ALA A C 1
ATOM 710 O O . ALA A 1 98 ? 25.159 -13.950 -40.993 1.00 76.31 98 ALA A O 1
ATOM 711 N N . ASP A 1 99 ? 25.137 -12.064 -42.204 1.00 81.00 99 ASP A N 1
ATOM 712 C CA . ASP A 1 99 ? 23.677 -11.921 -42.250 1.00 81.00 99 ASP A CA 1
ATOM 713 C C . ASP A 1 99 ? 23.023 -12.902 -43.236 1.00 81.00 99 ASP A C 1
ATOM 715 O O . ASP A 1 99 ? 21.876 -13.319 -43.062 1.00 81.00 99 ASP A O 1
ATOM 719 N N . VAL A 1 100 ? 23.739 -13.253 -44.311 1.00 80.44 100 VAL A N 1
ATOM 720 C CA . VAL A 1 100 ? 23.268 -14.160 -45.366 1.00 80.44 100 VAL A CA 1
ATOM 721 C C . VAL A 1 100 ? 24.345 -15.187 -45.683 1.00 80.44 100 VAL A C 1
ATOM 723 O O . VAL A 1 100 ? 25.493 -14.838 -45.944 1.00 80.44 100 VAL A O 1
ATOM 726 N N . ILE A 1 101 ? 23.957 -16.462 -45.737 1.00 79.19 101 ILE A N 1
ATOM 727 C CA . ILE A 1 101 ? 24.861 -17.573 -46.050 1.00 79.19 101 ILE A CA 1
ATOM 728 C C . ILE A 1 101 ? 24.444 -18.201 -47.375 1.00 79.19 101 ILE A C 1
ATOM 730 O O . ILE A 1 101 ? 23.338 -18.732 -47.515 1.00 79.19 101 ILE A O 1
ATOM 734 N N . LEU A 1 102 ? 25.344 -18.172 -48.355 1.00 75.50 102 LEU A N 1
ATOM 735 C CA . LEU A 1 102 ? 25.151 -18.863 -49.621 1.00 75.50 102 LEU A CA 1
ATOM 736 C C . LEU A 1 102 ? 25.536 -20.334 -49.465 1.00 75.50 102 LEU A C 1
ATOM 738 O O . LEU A 1 102 ? 26.711 -20.699 -49.407 1.00 75.50 102 LEU A O 1
ATOM 742 N N . VAL A 1 103 ? 24.507 -21.184 -49.416 1.00 69.00 103 VAL A N 1
ATOM 743 C CA . VAL A 1 103 ? 24.635 -22.646 -49.289 1.00 69.00 103 VAL A CA 1
ATOM 744 C C . VAL A 1 103 ? 25.378 -23.255 -50.484 1.00 69.00 103 VAL A C 1
ATOM 746 O O . VAL A 1 103 ? 26.067 -24.263 -50.345 1.00 69.00 103 VAL A O 1
ATOM 749 N N . ARG A 1 104 ? 25.265 -22.637 -51.664 1.00 66.00 104 ARG A N 1
ATOM 750 C CA . ARG A 1 104 ? 26.035 -22.996 -52.857 1.00 66.00 104 ARG A CA 1
ATOM 751 C C . ARG A 1 104 ? 27.204 -22.025 -52.983 1.00 66.00 104 ARG A C 1
ATOM 7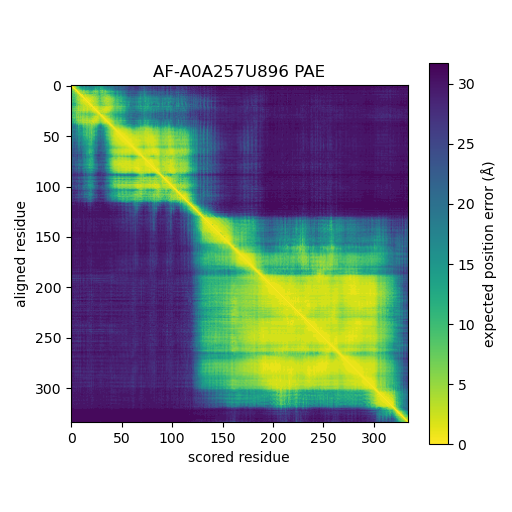53 O O . ARG A 1 104 ? 26.997 -20.817 -52.959 1.00 66.00 104 ARG A O 1
ATOM 760 N N . SER A 1 105 ? 28.422 -22.543 -53.143 1.00 66.69 105 SER A N 1
ATOM 761 C CA . SER A 1 105 ? 29.646 -21.742 -53.300 1.00 66.69 105 SER A CA 1
ATOM 762 C C . SER A 1 105 ? 29.736 -21.087 -54.686 1.00 66.69 105 SER A C 1
ATOM 764 O O . SER A 1 105 ? 30.697 -21.298 -55.423 1.00 66.69 105 SER A O 1
ATOM 766 N N . ASN A 1 106 ? 28.708 -20.329 -55.071 1.00 69.88 106 ASN A N 1
ATOM 767 C CA . ASN A 1 106 ? 28.631 -19.616 -56.335 1.00 69.88 106 ASN A CA 1
ATOM 768 C C 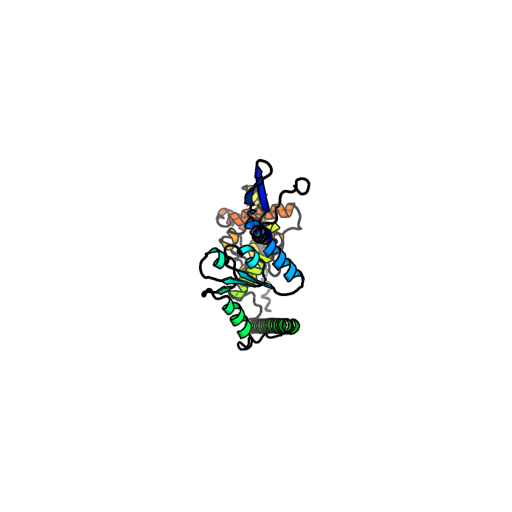. ASN A 1 106 ? 28.487 -18.103 -56.080 1.00 69.88 106 ASN A C 1
ATOM 770 O O . ASN A 1 106 ? 27.402 -17.648 -55.722 1.00 69.88 106 ASN A O 1
ATOM 774 N N . PRO A 1 107 ? 29.537 -17.291 -56.299 1.00 67.31 107 PRO A N 1
ATOM 775 C CA . PRO A 1 107 ? 29.470 -15.840 -56.103 1.00 67.31 107 PRO A CA 1
ATOM 776 C C . PRO A 1 107 ? 28.458 -15.143 -57.028 1.00 67.31 107 PRO A C 1
ATOM 778 O O . PRO A 1 107 ? 28.011 -14.038 -56.726 1.00 67.31 107 PRO A O 1
ATOM 781 N N . LEU A 1 108 ? 28.043 -15.783 -58.131 1.00 71.44 108 LEU A N 1
ATOM 782 C CA . LEU A 1 108 ? 26.988 -15.258 -59.004 1.00 71.44 108 LEU A CA 1
ATOM 783 C C . LEU A 1 108 ? 25.609 -15.240 -58.326 1.00 71.44 108 LEU A C 1
ATOM 785 O O . LEU A 1 108 ? 24.746 -14.469 -58.744 1.00 71.44 108 LEU A O 1
ATOM 789 N N . ASP A 1 109 ? 25.405 -16.019 -57.260 1.00 69.19 109 ASP A N 1
ATOM 790 C CA . ASP A 1 109 ? 24.142 -16.043 -56.519 1.00 69.19 109 ASP A CA 1
ATOM 791 C C . ASP A 1 109 ? 23.904 -14.708 -55.787 1.00 69.19 109 ASP A C 1
ATOM 793 O O . ASP A 1 109 ? 22.764 -14.259 -55.683 1.00 69.19 109 ASP A O 1
ATOM 797 N N . VAL A 1 110 ? 24.972 -14.000 -55.386 1.00 67.38 110 VAL A N 1
ATOM 798 C CA . VAL A 1 110 ? 24.884 -12.633 -54.833 1.00 67.38 110 VAL A CA 1
ATOM 799 C C . VAL A 1 110 ? 24.267 -11.674 -55.853 1.00 67.38 110 VAL A C 1
ATOM 801 O O . VAL A 1 110 ? 23.376 -10.882 -55.537 1.00 67.38 110 VAL A O 1
ATOM 804 N N . VAL A 1 111 ? 24.709 -11.777 -57.109 1.00 72.12 111 VAL A N 1
ATOM 805 C CA . VAL A 1 111 ? 24.199 -10.958 -58.215 1.00 72.12 111 VAL A CA 1
ATOM 806 C C . VAL A 1 111 ? 22.772 -11.370 -58.575 1.00 72.12 111 VAL A C 1
ATOM 808 O O . VAL A 1 111 ? 21.932 -10.505 -58.825 1.00 72.12 111 VAL A O 1
ATOM 811 N N . ALA A 1 112 ? 22.461 -12.669 -58.541 1.00 64.62 112 ALA A N 1
ATOM 812 C CA . ALA A 1 112 ? 21.116 -13.176 -58.788 1.00 64.62 112 ALA A CA 1
ATOM 813 C C . ALA A 1 112 ? 20.106 -12.636 -57.758 1.00 64.62 112 ALA A C 1
ATOM 815 O O . ALA A 1 112 ? 19.063 -12.113 -58.157 1.00 64.62 112 ALA A O 1
ATOM 816 N N . ILE A 1 113 ? 20.447 -12.657 -56.463 1.00 64.38 113 ILE A N 1
ATOM 817 C CA . ILE A 1 113 ? 19.630 -12.083 -55.379 1.00 64.38 113 ILE A CA 1
ATOM 818 C C . ILE A 1 113 ? 19.406 -10.581 -55.599 1.00 64.38 113 ILE A C 1
ATOM 820 O O . ILE A 1 113 ? 18.289 -10.085 -55.439 1.00 64.38 113 ILE A O 1
ATOM 824 N N . TRP A 1 114 ? 20.439 -9.845 -56.022 1.00 64.88 114 TRP A N 1
ATOM 825 C CA . TRP A 1 114 ? 20.298 -8.422 -56.335 1.00 64.88 114 TRP A CA 1
ATOM 826 C C . TRP A 1 114 ? 19.395 -8.170 -57.554 1.00 64.88 114 TRP A C 1
ATOM 828 O O . TRP A 1 114 ? 18.566 -7.259 -57.537 1.00 64.88 114 TRP A O 1
ATOM 838 N N . SER A 1 115 ? 19.510 -8.996 -58.597 1.00 59.88 115 SER A N 1
ATOM 839 C CA . SER A 1 115 ? 18.731 -8.866 -59.837 1.00 59.88 115 SER A CA 1
ATOM 840 C C . SER A 1 115 ? 17.243 -9.210 -59.676 1.00 59.88 115 SER A C 1
ATOM 842 O O . SER A 1 115 ? 16.409 -8.704 -60.423 1.00 59.88 115 SER A O 1
ATOM 844 N N . GLN A 1 116 ? 16.878 -10.009 -58.667 1.00 54.75 116 GLN A N 1
ATOM 845 C CA . GLN A 1 116 ? 15.488 -10.400 -58.397 1.00 54.75 116 GLN A CA 1
ATOM 846 C C . GLN A 1 116 ? 14.644 -9.317 -57.698 1.00 54.75 116 GLN A C 1
ATOM 848 O O . GLN A 1 116 ? 13.437 -9.500 -57.518 1.00 54.75 116 GLN A O 1
ATOM 853 N N . ARG A 1 117 ? 15.225 -8.152 -57.369 1.00 48.03 117 ARG A N 1
ATOM 854 C CA . ARG A 1 117 ? 14.523 -7.016 -56.735 1.00 48.03 117 ARG A CA 1
ATOM 855 C C . ARG A 1 117 ? 13.310 -6.495 -57.519 1.00 48.03 117 ARG A C 1
ATOM 857 O O . ARG A 1 117 ? 12.479 -5.802 -56.942 1.00 48.03 117 ARG A O 1
ATOM 864 N N . SER A 1 118 ? 13.174 -6.834 -58.800 1.00 47.59 118 SER A N 1
ATOM 865 C CA . SER A 1 118 ? 12.068 -6.374 -59.648 1.00 47.59 118 SER A CA 1
ATOM 866 C C . SER A 1 118 ? 10.776 -7.201 -59.554 1.00 47.59 118 SER A C 1
ATOM 868 O O . SER A 1 118 ? 9.775 -6.762 -60.111 1.00 47.59 118 SER A O 1
ATOM 870 N N . CYS A 1 119 ? 10.749 -8.367 -58.888 1.00 42.22 119 CYS A N 1
ATOM 871 C CA . CYS A 1 119 ? 9.557 -9.241 -58.885 1.00 42.22 119 CYS A CA 1
ATOM 872 C C . CYS A 1 119 ? 8.893 -9.465 -57.520 1.00 42.22 119 CYS A C 1
ATOM 874 O O . CYS A 1 119 ? 7.698 -9.758 -57.475 1.00 42.22 119 CYS A O 1
ATOM 876 N N . THR A 1 120 ? 9.589 -9.263 -56.401 1.00 40.69 120 THR A N 1
ATOM 877 C CA . THR A 1 120 ? 8.940 -9.303 -55.085 1.00 40.69 120 THR A CA 1
ATOM 878 C C . THR A 1 120 ? 8.492 -7.894 -54.737 1.00 40.69 120 THR A C 1
ATOM 880 O O . THR A 1 120 ? 9.280 -7.083 -54.257 1.00 40.69 120 THR A O 1
ATOM 883 N N . ALA A 1 121 ? 7.223 -7.582 -55.004 1.00 42.78 121 ALA A N 1
ATOM 884 C CA . ALA A 1 121 ? 6.584 -6.355 -54.548 1.00 42.78 121 ALA A CA 1
ATOM 885 C C . ALA A 1 121 ? 6.512 -6.340 -53.010 1.00 42.78 121 ALA A C 1
ATOM 887 O O . ALA A 1 121 ? 5.462 -6.557 -52.408 1.00 42.78 121 ALA A O 1
ATOM 888 N N . VAL A 1 122 ? 7.638 -6.056 -52.355 1.00 40.44 122 VAL A N 1
ATOM 889 C CA . VAL A 1 122 ? 7.637 -5.505 -51.007 1.00 40.44 122 VAL A CA 1
ATOM 890 C C . VAL A 1 122 ? 7.042 -4.119 -51.167 1.00 40.44 122 VAL A C 1
ATOM 892 O O . VAL A 1 122 ? 7.702 -3.174 -51.596 1.00 40.44 122 VAL A O 1
ATOM 895 N N . ARG A 1 123 ? 5.744 -4.009 -50.886 1.00 35.34 123 ARG A N 1
ATOM 896 C CA . ARG A 1 123 ? 5.079 -2.722 -50.738 1.00 35.34 123 ARG A CA 1
ATOM 897 C C . ARG A 1 123 ? 5.718 -2.045 -49.529 1.00 35.34 123 ARG A C 1
ATOM 899 O O . ARG A 1 123 ? 5.250 -2.203 -48.406 1.00 35.34 123 ARG A O 1
ATOM 906 N N . VAL A 1 124 ? 6.807 -1.314 -49.755 1.00 43.59 124 VAL A N 1
ATOM 907 C CA . VAL A 1 124 ? 7.310 -0.332 -48.801 1.00 43.59 124 VAL A CA 1
ATOM 908 C C . VAL A 1 124 ? 6.191 0.687 -48.686 1.00 43.59 124 VAL A C 1
ATOM 910 O O . VAL A 1 124 ? 5.983 1.520 -49.567 1.00 43.59 124 VAL A O 1
ATOM 913 N N . VAL A 1 125 ? 5.387 0.555 -47.633 1.00 48.19 125 VAL A N 1
ATOM 914 C CA . VAL A 1 125 ? 4.442 1.589 -47.242 1.00 48.19 125 VAL A CA 1
ATOM 915 C C . VAL A 1 125 ? 5.312 2.780 -46.860 1.00 48.19 125 VAL A C 1
ATOM 917 O O . VAL A 1 125 ? 5.758 2.889 -45.724 1.00 48.19 125 VAL A O 1
ATOM 920 N N . GLN A 1 126 ? 5.582 3.666 -47.822 1.00 41.78 126 GLN A N 1
ATOM 921 C CA . GLN A 1 126 ? 6.041 5.028 -47.572 1.00 41.78 126 GLN A CA 1
ATOM 922 C C . GLN A 1 126 ? 4.898 5.783 -46.884 1.00 41.78 126 GLN A C 1
ATOM 924 O O . GLN A 1 126 ? 4.256 6.670 -47.439 1.00 41.78 126 GLN A O 1
ATOM 929 N N . GLY A 1 127 ? 4.570 5.370 -45.664 1.00 44.75 127 GLY A N 1
ATOM 930 C CA . GLY A 1 127 ? 3.831 6.200 -44.748 1.00 44.75 127 GLY A CA 1
ATOM 931 C C . GLY A 1 127 ? 4.835 7.114 -44.080 1.00 44.75 127 GLY A C 1
ATOM 932 O O . GLY A 1 127 ? 5.630 6.648 -43.271 1.00 44.75 127 GLY A O 1
ATOM 933 N N . GLY A 1 128 ? 4.847 8.396 -44.454 1.00 49.72 128 GLY A N 1
ATOM 934 C CA . GLY A 1 128 ? 5.669 9.381 -43.756 1.00 49.72 128 GLY A CA 1
ATOM 935 C C . GLY A 1 128 ? 5.407 9.325 -42.241 1.00 49.72 128 GLY A C 1
ATOM 936 O O . GLY A 1 128 ? 4.290 8.990 -41.837 1.00 49.72 128 GLY A O 1
ATOM 937 N N . PRO A 1 129 ? 6.386 9.673 -41.386 1.00 56.31 129 PRO A N 1
ATOM 938 C CA . PRO A 1 129 ? 6.289 9.519 -39.926 1.00 56.31 129 PRO A CA 1
ATOM 939 C C . PRO A 1 129 ? 5.025 10.162 -39.327 1.00 56.31 129 PRO A C 1
ATOM 941 O O . PRO A 1 129 ? 4.478 9.683 -38.334 1.00 56.31 129 PRO A O 1
ATOM 944 N N . MET A 1 130 ? 4.494 11.189 -39.993 1.00 52.88 130 MET A N 1
ATOM 945 C CA . MET A 1 130 ? 3.267 11.891 -39.624 1.00 52.88 130 MET A CA 1
ATOM 946 C C . MET A 1 130 ? 1.991 11.033 -39.722 1.00 52.88 130 MET A C 1
ATOM 948 O O . MET A 1 130 ? 1.090 11.204 -38.906 1.00 52.88 130 MET A O 1
ATOM 952 N N . ASN A 1 131 ? 1.893 10.085 -40.665 1.00 66.19 131 ASN A N 1
ATOM 953 C CA . ASN A 1 131 ? 0.682 9.269 -40.823 1.00 66.19 131 ASN A CA 1
ATOM 954 C C . ASN A 1 131 ? 0.639 8.067 -39.867 1.00 66.19 131 ASN A C 1
ATOM 956 O O . ASN A 1 131 ? -0.446 7.645 -39.469 1.00 66.19 131 ASN A O 1
ATOM 960 N N . THR A 1 132 ? 1.799 7.560 -39.448 1.00 68.25 132 THR A N 1
ATOM 961 C CA . THR A 1 132 ? 1.905 6.494 -38.449 1.00 68.25 132 THR A CA 1
ATOM 962 C C . THR A 1 132 ? 1.661 7.053 -37.053 1.00 68.25 132 THR A C 1
ATOM 964 O O . THR A 1 132 ? 0.859 6.487 -36.316 1.00 68.25 132 THR A O 1
ATOM 967 N N . LEU A 1 133 ? 2.231 8.218 -36.722 1.00 75.06 133 LEU A N 1
ATOM 968 C CA . LEU A 1 133 ? 1.938 8.914 -35.465 1.00 75.06 133 LEU A CA 1
ATOM 969 C C . LEU A 1 133 ? 0.463 9.311 -35.357 1.00 75.06 133 LEU A C 1
ATOM 971 O O . LEU A 1 133 ? -0.147 9.075 -34.319 1.00 75.06 133 LEU A O 1
ATOM 975 N N . ALA A 1 134 ? -0.141 9.831 -36.432 1.00 79.69 134 ALA A N 1
ATOM 976 C CA . ALA A 1 134 ? -1.569 10.139 -36.447 1.00 79.69 134 ALA A CA 1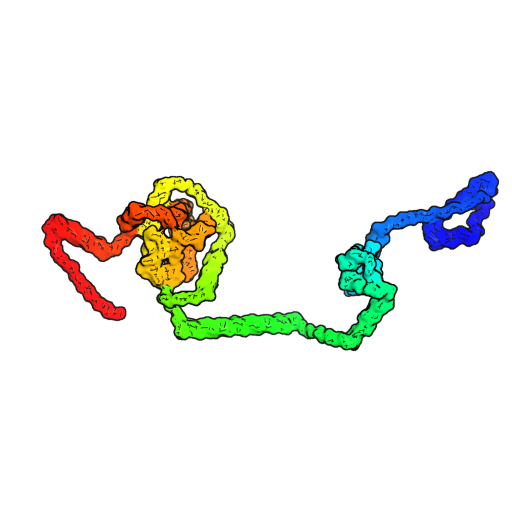
ATOM 977 C C . ALA A 1 134 ? -2.424 8.880 -36.237 1.00 79.69 134 ALA A C 1
ATOM 979 O O . ALA A 1 134 ? -3.335 8.899 -35.417 1.00 79.69 134 ALA A O 1
ATOM 980 N N . LYS A 1 135 ? -2.119 7.760 -36.906 1.00 79.00 135 LYS A N 1
ATOM 981 C CA . LYS A 1 135 ? -2.846 6.492 -36.709 1.00 79.00 135 LYS A CA 1
ATOM 982 C C . LYS A 1 135 ? -2.702 5.947 -35.288 1.00 79.00 135 LYS A C 1
ATOM 984 O O . LYS A 1 135 ? -3.687 5.480 -34.727 1.00 79.00 135 LYS A O 1
ATOM 989 N N . VAL A 1 136 ? -1.509 6.034 -34.697 1.00 82.81 136 VAL A N 1
ATOM 990 C CA . VAL A 1 136 ? -1.270 5.632 -33.302 1.00 82.81 136 VAL A CA 1
ATOM 991 C C . VAL A 1 136 ? -2.024 6.548 -32.339 1.00 82.81 136 VAL A C 1
ATOM 993 O O . VAL A 1 136 ? -2.670 6.050 -31.424 1.00 82.81 136 VAL A O 1
ATOM 996 N N . ALA A 1 137 ? -2.019 7.863 -32.568 1.00 84.19 137 ALA A N 1
ATOM 997 C CA . ALA A 1 137 ? -2.752 8.827 -31.751 1.00 84.19 137 ALA A CA 1
ATOM 998 C C . ALA A 1 137 ? -4.273 8.628 -31.844 1.00 84.19 137 ALA A C 1
ATOM 1000 O O . ALA A 1 137 ? -4.950 8.617 -30.820 1.00 84.19 137 ALA A O 1
ATOM 1001 N N . TRP A 1 138 ? -4.809 8.403 -33.047 1.00 86.19 138 TRP A N 1
ATOM 1002 C CA 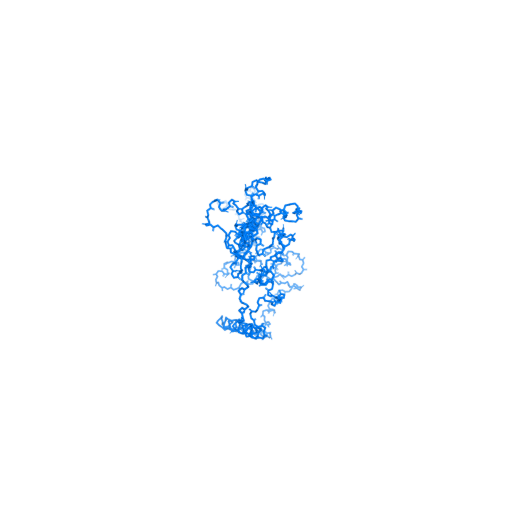. TRP A 1 138 ? -6.221 8.071 -33.255 1.00 86.19 138 TRP A CA 1
ATOM 1003 C C . TRP A 1 138 ? -6.593 6.733 -32.614 1.00 86.19 138 TRP A C 1
ATOM 1005 O O . TRP A 1 138 ? -7.628 6.642 -31.961 1.00 86.19 138 TRP A O 1
ATOM 1015 N N . GLY A 1 139 ? -5.739 5.713 -32.740 1.00 85.44 139 GLY A N 1
ATOM 1016 C CA . GLY A 1 139 ? -5.928 4.424 -32.077 1.00 85.44 139 GLY A CA 1
ATOM 1017 C C . GLY A 1 139 ? -5.934 4.552 -30.553 1.00 85.44 139 GLY A C 1
ATOM 1018 O O . GLY A 1 139 ? -6.851 4.065 -29.897 1.00 85.44 139 GLY A O 1
ATOM 1019 N N . ALA A 1 140 ? -4.966 5.273 -29.985 1.00 84.88 140 ALA A N 1
ATOM 1020 C CA . ALA A 1 140 ? -4.903 5.548 -28.552 1.00 84.88 140 ALA A CA 1
ATOM 1021 C C . ALA A 1 140 ? -6.118 6.361 -28.075 1.00 84.88 140 ALA A C 1
ATOM 1023 O O . ALA A 1 140 ? -6.731 6.014 -27.067 1.00 84.88 140 ALA A O 1
ATOM 1024 N N . GLY A 1 141 ? -6.519 7.391 -28.824 1.00 88.56 141 GLY A N 1
ATOM 1025 C CA . GLY A 1 141 ? -7.708 8.194 -28.538 1.00 88.56 141 GLY A CA 1
ATOM 1026 C C . GLY A 1 141 ? -8.997 7.372 -28.572 1.00 88.56 141 GLY A C 1
ATOM 1027 O O . GLY A 1 141 ? -9.822 7.493 -27.670 1.00 88.56 141 GLY A O 1
ATOM 1028 N N . ALA A 1 142 ? -9.146 6.476 -29.550 1.00 87.62 142 ALA A N 1
ATOM 1029 C CA . ALA A 1 142 ? -10.285 5.566 -29.636 1.00 87.62 142 ALA A CA 1
ATOM 1030 C C . ALA A 1 142 ? -10.338 4.596 -28.444 1.00 87.62 142 ALA A C 1
ATOM 1032 O O . ALA A 1 142 ? -11.413 4.370 -27.894 1.00 87.62 142 ALA A O 1
ATOM 1033 N N . VAL A 1 143 ? -9.189 4.075 -27.995 1.00 87.25 143 VAL A N 1
ATOM 1034 C CA . VAL A 1 143 ? -9.106 3.226 -26.794 1.00 87.25 143 VAL A CA 1
ATOM 1035 C C . VAL A 1 143 ? -9.492 4.005 -25.535 1.00 87.25 143 VAL A C 1
ATOM 1037 O O . VAL A 1 143 ? -10.252 3.490 -24.718 1.00 87.25 143 VAL A O 1
ATOM 1040 N N . VAL A 1 144 ? -9.027 5.249 -25.385 1.00 87.94 144 VAL A N 1
ATOM 1041 C CA . VAL A 1 144 ? -9.388 6.108 -24.245 1.00 87.94 144 VAL A CA 1
ATOM 1042 C C . VAL A 1 144 ? -10.881 6.430 -24.245 1.00 87.94 144 VAL A C 1
ATOM 1044 O O . VAL A 1 144 ? -11.517 6.328 -23.201 1.00 87.94 144 VAL A O 1
ATOM 1047 N N . LEU A 1 145 ? -11.466 6.767 -25.398 1.00 89.50 145 LEU A N 1
ATOM 1048 C CA . LEU A 1 145 ? -12.899 7.052 -25.518 1.00 89.50 145 LEU A CA 1
ATOM 1049 C C . LEU A 1 145 ? -13.757 5.812 -25.264 1.00 89.50 145 LEU A C 1
ATOM 1051 O O . LEU A 1 145 ? -14.749 5.897 -24.545 1.00 89.50 145 LEU A O 1
ATOM 1055 N N . ALA A 1 146 ? -13.366 4.655 -25.800 1.00 87.31 146 ALA A N 1
ATOM 1056 C CA . ALA A 1 146 ? -14.055 3.396 -25.541 1.00 87.31 146 ALA A CA 1
ATOM 1057 C C . ALA A 1 146 ? -13.960 3.007 -24.057 1.00 87.31 146 ALA A C 1
ATOM 1059 O O . ALA A 1 146 ? -14.973 2.686 -23.440 1.00 87.31 146 ALA A O 1
ATOM 1060 N N . GLY A 1 147 ? -12.768 3.101 -23.459 1.00 84.06 147 GLY A N 1
ATOM 1061 C CA . GLY A 1 147 ? -12.555 2.849 -22.034 1.00 84.06 147 GLY A CA 1
ATOM 1062 C C . GLY A 1 147 ? -13.328 3.822 -21.143 1.00 84.06 147 GLY A C 1
ATOM 1063 O O . GLY A 1 147 ? -13.960 3.399 -20.178 1.00 84.06 147 GLY A O 1
ATOM 1064 N N . GLY A 1 148 ? -13.348 5.108 -21.499 1.00 83.75 148 GLY A N 1
ATOM 1065 C CA . GLY A 1 148 ? -14.126 6.141 -20.817 1.00 83.75 148 GLY A CA 1
ATOM 1066 C C . GLY A 1 148 ? -15.633 5.915 -20.934 1.00 83.75 148 GLY A C 1
ATOM 1067 O O . GLY A 1 148 ? -16.339 6.036 -19.940 1.00 83.75 148 GLY A O 1
ATOM 1068 N N . GLY A 1 149 ? -16.125 5.511 -22.108 1.00 86.38 149 GLY A N 1
ATOM 1069 C CA . GLY A 1 149 ? -17.531 5.167 -22.327 1.00 86.38 149 GLY A CA 1
ATOM 1070 C C . GLY A 1 149 ? -17.968 3.930 -21.541 1.00 86.38 149 GLY A C 1
ATOM 1071 O O . GLY A 1 149 ? -19.031 3.940 -20.925 1.00 86.38 149 GLY A O 1
ATOM 1072 N N . VAL A 1 150 ? -17.130 2.888 -21.491 1.00 81.44 150 VAL A N 1
ATOM 1073 C CA . VAL A 1 150 ? -17.359 1.708 -20.640 1.00 81.44 150 VAL A CA 1
ATOM 1074 C C . VAL A 1 150 ? -17.334 2.097 -19.162 1.00 81.44 150 VAL A C 1
ATOM 1076 O O . VAL A 1 150 ? -18.229 1.702 -18.423 1.00 81.44 150 VAL A O 1
ATOM 1079 N N . GLY A 1 151 ? -16.360 2.905 -18.736 1.00 76.62 151 GLY A N 1
ATOM 1080 C CA . GLY A 1 151 ? -16.266 3.404 -17.365 1.00 76.62 151 GLY A CA 1
ATOM 1081 C C . GLY A 1 151 ? -17.493 4.218 -16.955 1.00 76.62 151 GLY A C 1
ATOM 1082 O O . GLY A 1 151 ? -18.065 3.963 -15.901 1.00 76.62 151 GLY A O 1
ATOM 1083 N N . LEU A 1 152 ? -17.950 5.132 -17.815 1.00 79.88 152 LEU A N 1
ATOM 1084 C CA . LEU A 1 152 ? -19.149 5.938 -17.591 1.00 79.88 152 LEU A CA 1
ATOM 1085 C C . LEU A 1 152 ? -20.413 5.076 -17.552 1.00 79.88 152 LEU A C 1
ATOM 1087 O O . LEU A 1 152 ? -21.257 5.279 -16.688 1.00 79.88 152 LEU A O 1
ATOM 1091 N N . LYS A 1 153 ? -20.540 4.085 -18.439 1.00 80.06 153 LYS A N 1
ATOM 1092 C CA . LYS A 1 153 ? -21.671 3.152 -18.413 1.00 80.06 153 LYS A CA 1
ATOM 1093 C C . LYS A 1 153 ? -21.693 2.336 -17.120 1.00 80.06 153 LYS A C 1
ATOM 1095 O O . LYS A 1 153 ? -22.722 2.282 -16.464 1.00 80.06 153 LYS A O 1
ATOM 1100 N N . LEU A 1 154 ? -20.560 1.757 -16.719 1.00 73.50 154 LEU A N 1
ATOM 1101 C CA . LEU A 1 154 ? -20.450 1.019 -15.456 1.00 73.50 154 LEU A CA 1
ATOM 1102 C C . LEU A 1 154 ? -20.785 1.911 -14.255 1.00 73.50 154 LEU A C 1
ATOM 1104 O O . LEU A 1 154 ? -21.488 1.477 -13.349 1.00 73.50 154 LEU A O 1
ATOM 1108 N N . MET A 1 155 ? -20.334 3.165 -14.287 1.00 73.00 155 MET A N 1
ATOM 1109 C CA . MET A 1 155 ? -20.625 4.174 -13.274 1.00 73.00 155 MET A CA 1
ATOM 1110 C C . MET A 1 155 ? -22.118 4.525 -13.198 1.00 73.00 155 MET A C 1
ATOM 1112 O O . MET A 1 155 ? -22.643 4.703 -12.104 1.00 73.00 155 MET A O 1
ATOM 1116 N N . LEU A 1 156 ? -22.807 4.618 -14.337 1.00 80.12 156 LEU A N 1
ATOM 1117 C CA . LEU A 1 156 ? -24.250 4.867 -14.388 1.00 80.12 156 LEU A CA 1
ATOM 1118 C C . LEU A 1 156 ? -25.064 3.631 -13.972 1.00 80.12 156 LEU A C 1
ATOM 1120 O O . LEU A 1 156 ? -26.069 3.779 -13.285 1.00 80.12 156 LEU A O 1
ATOM 1124 N N . ASP A 1 157 ? -24.615 2.429 -14.344 1.00 75.50 157 ASP A N 1
ATOM 1125 C CA . ASP A 1 157 ? -25.319 1.170 -14.075 1.00 75.50 157 ASP A CA 1
ATOM 1126 C C . ASP A 1 157 ? -25.162 0.704 -12.612 1.00 75.50 157 ASP A C 1
ATOM 1128 O O . ASP A 1 157 ? -26.081 0.108 -12.056 1.00 75.50 157 ASP A O 1
ATOM 1132 N N . HIS A 1 158 ? -24.001 0.945 -11.988 1.00 69.94 158 HIS A N 1
ATOM 1133 C CA . HIS A 1 158 ? -23.668 0.451 -10.638 1.00 69.94 158 HIS A CA 1
ATOM 1134 C C . HIS A 1 158 ? -23.525 1.576 -9.595 1.00 69.94 158 HIS A C 1
ATOM 1136 O O . HIS A 1 158 ? -23.455 1.307 -8.398 1.00 69.94 158 HIS A O 1
ATOM 1142 N N . GLY A 1 159 ? -23.498 2.844 -10.016 1.00 68.50 159 GLY A N 1
ATOM 1143 C CA . GLY A 1 159 ? -23.258 3.983 -9.127 1.00 68.50 159 GLY A CA 1
ATOM 1144 C C . GLY A 1 159 ? -21.821 4.059 -8.582 1.00 68.50 159 GLY A C 1
ATOM 1145 O O . GLY A 1 159 ? -20.922 3.340 -9.010 1.00 68.50 159 GLY A O 1
ATOM 1146 N N . PHE A 1 160 ? -21.602 4.963 -7.617 1.00 69.88 160 PHE A N 1
ATOM 1147 C CA . PHE A 1 160 ? -20.336 5.152 -6.879 1.00 69.88 160 PHE A CA 1
ATOM 1148 C C . PHE A 1 160 ? -20.503 4.764 -5.399 1.00 69.88 160 PHE A C 1
ATOM 1150 O O . PHE A 1 160 ? -20.242 5.543 -4.481 1.00 69.88 160 PHE A O 1
ATOM 1157 N N . SER A 1 161 ? -21.032 3.567 -5.149 1.00 71.38 161 SER A N 1
ATOM 1158 C CA . SER A 1 161 ? -21.341 3.109 -3.795 1.00 71.38 161 SER A CA 1
ATOM 1159 C C . SER A 1 161 ? -20.148 2.407 -3.148 1.00 71.38 161 SER A C 1
ATOM 1161 O O . SER A 1 161 ? -19.680 1.375 -3.616 1.00 71.38 161 SER A O 1
ATOM 1163 N N . ALA A 1 162 ? -19.718 2.903 -1.987 1.00 67.50 162 ALA A N 1
ATOM 1164 C CA . ALA A 1 162 ? -18.733 2.230 -1.133 1.00 67.50 162 ALA A CA 1
ATOM 1165 C C . ALA A 1 162 ? -19.254 0.917 -0.501 1.00 67.50 162 ALA A C 1
ATOM 1167 O O . ALA A 1 162 ? -18.480 0.173 0.105 1.00 67.50 162 ALA A O 1
ATOM 1168 N N . ARG A 1 163 ? -20.563 0.631 -0.611 1.00 64.56 163 ARG A N 1
ATOM 1169 C CA . ARG A 1 163 ? -21.181 -0.597 -0.079 1.00 64.56 163 ARG A CA 1
ATOM 1170 C C . ARG A 1 163 ? -20.999 -1.799 -1.004 1.00 64.56 163 ARG A C 1
ATOM 1172 O O . ARG A 1 163 ? -21.015 -2.933 -0.519 1.00 64.56 163 ARG A O 1
ATOM 1179 N N . ASP A 1 164 ? -20.821 -1.563 -2.301 1.00 71.62 164 ASP A N 1
ATOM 1180 C CA . ASP A 1 164 ? -20.727 -2.635 -3.284 1.00 71.62 164 ASP A CA 1
ATOM 1181 C C . ASP A 1 164 ? -19.357 -3.315 -3.243 1.00 71.62 164 ASP A C 1
ATOM 1183 O O . ASP A 1 164 ? -18.330 -2.732 -2.883 1.00 71.62 164 ASP A O 1
ATOM 1187 N N . LYS A 1 165 ? -19.333 -4.614 -3.559 1.00 68.44 165 LYS A N 1
ATOM 1188 C CA . LYS A 1 165 ? -18.079 -5.371 -3.577 1.00 68.44 165 LYS A CA 1
ATOM 1189 C C . LYS A 1 165 ? -17.300 -4.991 -4.835 1.00 68.44 165 LYS A C 1
ATOM 1191 O O . LYS A 1 165 ? -17.821 -5.185 -5.932 1.00 68.44 165 LYS A O 1
ATOM 1196 N N . PRO A 1 166 ? -16.039 -4.555 -4.701 1.00 69.31 166 PRO A N 1
ATOM 1197 C CA . PRO A 1 166 ? -15.286 -4.114 -5.857 1.00 69.31 166 PRO A CA 1
ATOM 1198 C C . PRO A 1 166 ? -14.946 -5.270 -6.779 1.00 69.31 166 PRO A C 1
ATOM 1200 O O . PRO A 1 166 ? -14.675 -6.398 -6.334 1.00 69.31 166 PRO A O 1
ATOM 1203 N N . THR A 1 167 ? -14.910 -4.957 -8.070 1.00 76.81 167 THR A N 1
ATOM 1204 C CA . THR A 1 167 ? -14.522 -5.919 -9.100 1.00 76.81 167 THR A CA 1
ATOM 1205 C C . THR A 1 167 ? -13.045 -6.301 -8.947 1.00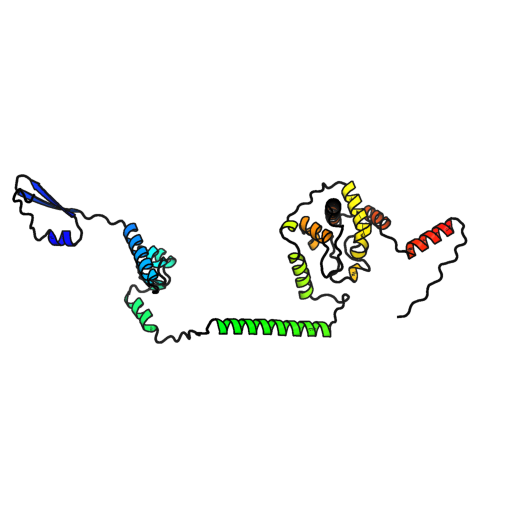 76.81 167 THR A C 1
ATOM 1207 O O . THR A 1 167 ? -12.251 -5.615 -8.296 1.00 76.81 167 THR A O 1
ATOM 1210 N N . VAL A 1 168 ? -12.635 -7.419 -9.549 1.00 77.00 168 VAL A N 1
ATOM 1211 C CA . VAL A 1 168 ? -11.228 -7.866 -9.506 1.00 77.00 168 VAL A CA 1
ATOM 1212 C C . VAL A 1 168 ? -10.294 -6.819 -10.123 1.00 77.00 168 VAL A C 1
ATOM 1214 O O . VAL A 1 168 ? -9.226 -6.549 -9.574 1.00 77.00 168 VAL A O 1
ATOM 1217 N N . VAL A 1 169 ? -10.722 -6.197 -11.226 1.00 74.81 169 VAL A N 1
ATOM 1218 C CA . VAL A 1 169 ? -9.970 -5.148 -11.928 1.00 74.81 169 VAL A CA 1
ATOM 1219 C C . VAL A 1 169 ? -9.788 -3.929 -11.031 1.00 74.81 169 VAL A C 1
ATOM 1221 O O . VAL A 1 169 ? -8.678 -3.425 -10.886 1.00 74.81 169 VAL A O 1
ATOM 1224 N N . GLU A 1 170 ? -10.854 -3.504 -10.362 1.00 73.38 170 GLU A N 1
ATOM 1225 C CA . GLU A 1 170 ? -10.830 -2.362 -9.457 1.00 73.38 170 GLU A CA 1
ATOM 1226 C C . GLU A 1 170 ? -9.902 -2.594 -8.257 1.00 73.38 170 GLU A C 1
ATOM 1228 O O . GLU A 1 170 ? -9.043 -1.760 -7.966 1.00 73.38 170 GLU A O 1
ATOM 1233 N N . LYS A 1 171 ? -9.977 -3.774 -7.621 1.00 74.62 171 LYS A N 1
ATOM 1234 C CA . LYS A 1 171 ? -9.038 -4.165 -6.556 1.00 74.62 171 LYS A CA 1
ATOM 1235 C C . LYS A 1 171 ? -7.591 -4.134 -7.039 1.00 74.62 171 LYS A C 1
ATOM 1237 O O . LYS A 1 171 ? -6.711 -3.703 -6.294 1.00 74.62 171 LYS A O 1
ATOM 1242 N N . LEU A 1 172 ? -7.334 -4.616 -8.254 1.00 79.38 172 LEU A N 1
ATOM 1243 C CA . LEU A 1 172 ? -5.993 -4.677 -8.825 1.00 79.38 172 LEU A CA 1
ATOM 1244 C C . LEU A 1 172 ? -5.442 -3.275 -9.098 1.00 79.38 172 LEU A C 1
ATOM 1246 O O . LEU A 1 172 ? -4.322 -2.981 -8.680 1.00 79.38 172 LEU A O 1
ATOM 1250 N N . ILE A 1 173 ? -6.234 -2.400 -9.723 1.00 78.88 173 ILE A N 1
ATOM 1251 C CA . ILE A 1 173 ? -5.859 -1.004 -9.984 1.00 78.88 173 ILE A CA 1
ATOM 1252 C C . ILE A 1 173 ? -5.613 -0.272 -8.663 1.00 78.88 173 ILE A C 1
ATOM 1254 O O . ILE A 1 173 ? -4.544 0.308 -8.485 1.00 78.88 173 ILE A O 1
ATOM 1258 N N . ALA A 1 174 ? -6.537 -0.361 -7.703 1.00 72.94 174 ALA A N 1
ATOM 1259 C CA . ALA A 1 174 ? -6.412 0.307 -6.408 1.00 72.94 174 ALA A CA 1
ATOM 1260 C C . ALA A 1 174 ? -5.173 -0.165 -5.629 1.00 72.94 174 ALA A C 1
ATOM 1262 O O . ALA A 1 174 ? -4.418 0.648 -5.091 1.00 72.94 174 ALA A O 1
ATOM 1263 N N . ARG A 1 175 ? -4.912 -1.481 -5.603 1.00 74.50 175 ARG A N 1
ATOM 1264 C CA . ARG A 1 175 ? -3.693 -2.040 -4.997 1.00 74.50 175 ARG A CA 1
ATOM 1265 C C . ARG A 1 175 ? -2.447 -1.528 -5.713 1.00 74.50 175 ARG A C 1
ATOM 1267 O O . ARG A 1 175 ? -1.507 -1.098 -5.052 1.00 74.50 175 ARG A O 1
ATOM 1274 N N . ARG A 1 176 ? -2.429 -1.537 -7.047 1.00 78.38 176 ARG A N 1
ATOM 1275 C CA . ARG A 1 176 ? -1.257 -1.118 -7.823 1.00 78.38 176 ARG A CA 1
ATOM 1276 C C . ARG A 1 176 ? -0.956 0.369 -7.661 1.00 78.38 176 ARG A C 1
ATOM 1278 O O . ARG A 1 176 ? 0.207 0.708 -7.469 1.00 78.38 176 ARG A O 1
ATOM 1285 N N . LEU A 1 177 ? -1.973 1.229 -7.696 1.00 74.50 177 LEU A N 1
ATOM 1286 C CA . LEU A 1 177 ? -1.819 2.667 -7.469 1.00 74.50 177 LEU A CA 1
ATOM 1287 C C . LEU A 1 177 ? -1.219 2.949 -6.089 1.00 74.50 177 LEU A C 1
ATOM 1289 O O . LEU A 1 177 ? -0.266 3.716 -6.005 1.00 74.50 177 LEU A O 1
ATOM 1293 N N . ARG A 1 178 ? -1.679 2.247 -5.044 1.00 72.38 178 ARG A N 1
ATOM 1294 C CA . ARG A 1 178 ? -1.106 2.346 -3.691 1.00 72.38 178 ARG A CA 1
ATOM 1295 C C . ARG A 1 178 ? 0.369 1.938 -3.632 1.00 72.38 178 ARG A C 1
ATOM 1297 O O . ARG A 1 178 ? 1.170 2.602 -2.990 1.00 72.38 178 ARG A O 1
ATOM 1304 N N . TYR A 1 179 ? 0.747 0.851 -4.306 1.00 70.00 179 TYR A N 1
ATOM 1305 C CA . TYR A 1 179 ? 2.151 0.423 -4.355 1.00 70.00 179 TYR A CA 1
ATOM 1306 C C . TYR A 1 179 ? 3.042 1.419 -5.109 1.00 70.00 179 TYR A C 1
ATOM 1308 O O . TYR A 1 179 ? 4.201 1.598 -4.751 1.00 70.00 179 TYR A O 1
ATOM 1316 N N . MET A 1 180 ? 2.524 2.049 -6.167 1.00 72.69 180 MET A N 1
ATOM 1317 C CA . MET A 1 180 ? 3.280 3.019 -6.966 1.00 72.69 180 MET A CA 1
ATOM 1318 C C . MET A 1 180 ? 3.356 4.401 -6.314 1.00 72.69 180 MET A C 1
ATOM 1320 O O . MET A 1 180 ? 4.262 5.161 -6.641 1.00 72.69 180 MET A O 1
ATOM 1324 N N . SER A 1 181 ? 2.444 4.729 -5.394 1.00 67.31 181 SER A N 1
ATOM 1325 C CA . SER A 1 181 ? 2.431 6.025 -4.710 1.00 67.31 181 SER A CA 1
ATOM 1326 C C . SER A 1 181 ? 3.530 6.190 -3.656 1.00 67.31 181 SER A C 1
ATOM 1328 O O . SER A 1 181 ? 3.618 7.255 -3.056 1.00 67.31 181 SER A O 1
ATOM 1330 N N . ILE A 1 182 ? 4.371 5.175 -3.425 1.00 76.00 182 ILE A N 1
ATOM 1331 C CA . ILE A 1 182 ? 5.408 5.199 -2.388 1.00 76.00 182 ILE A CA 1
ATOM 1332 C C . ILE A 1 182 ? 6.793 5.260 -3.042 1.00 76.00 182 ILE A C 1
ATOM 1334 O O . ILE A 1 182 ? 7.177 4.325 -3.754 1.00 76.00 182 ILE A O 1
ATOM 1338 N N . PRO A 1 183 ? 7.581 6.327 -2.809 1.00 76.38 183 PRO A N 1
ATOM 1339 C CA . PRO A 1 183 ? 8.926 6.430 -3.356 1.00 76.38 183 PRO A CA 1
ATOM 1340 C C . PRO A 1 183 ? 9.825 5.290 -2.864 1.00 76.38 183 PRO A C 1
ATOM 1342 O O . PRO A 1 183 ? 9.898 5.004 -1.666 1.00 76.38 183 PRO A O 1
ATOM 1345 N N . ARG A 1 184 ? 10.582 4.674 -3.784 1.00 70.31 184 ARG A N 1
ATOM 1346 C CA . ARG A 1 184 ? 11.478 3.541 -3.474 1.00 70.31 184 ARG A CA 1
ATOM 1347 C C . ARG A 1 184 ? 12.477 3.839 -2.350 1.00 70.31 184 ARG A C 1
ATOM 1349 O O . ARG A 1 184 ? 12.795 2.937 -1.580 1.00 70.31 184 ARG A O 1
ATOM 1356 N N . ALA A 1 185 ? 12.926 5.088 -2.224 1.00 68.19 185 ALA A N 1
ATOM 1357 C CA . ALA A 1 185 ? 13.852 5.516 -1.175 1.00 68.19 185 ALA A CA 1
ATOM 1358 C C . ALA A 1 185 ? 13.323 5.241 0.247 1.00 68.19 185 ALA A C 1
ATOM 1360 O O . ALA A 1 185 ? 14.100 4.865 1.118 1.00 68.19 185 ALA A O 1
ATOM 1361 N N . HIS A 1 186 ? 12.008 5.344 0.470 1.00 71.31 186 HIS A N 1
ATOM 1362 C CA . HIS A 1 186 ? 11.398 5.064 1.773 1.00 71.31 186 HIS A CA 1
ATOM 1363 C C . HIS A 1 186 ? 11.101 3.574 1.981 1.00 71.31 186 HIS A C 1
ATOM 1365 O O . HIS A 1 186 ? 11.162 3.090 3.104 1.00 71.31 186 HIS A O 1
ATOM 1371 N N . THR A 1 187 ? 10.852 2.812 0.909 1.00 72.00 187 THR A N 1
ATOM 1372 C CA . THR A 1 187 ? 10.497 1.382 1.017 1.00 72.00 187 THR A CA 1
ATOM 1373 C C . THR A 1 187 ? 11.604 0.488 1.580 1.00 72.00 187 THR A C 1
ATOM 1375 O O . THR A 1 187 ? 11.303 -0.595 2.067 1.00 72.00 187 THR A O 1
ATOM 1378 N N . LEU A 1 188 ? 12.868 0.915 1.526 1.00 79.62 188 LEU A N 1
ATOM 1379 C CA . LEU A 1 188 ? 14.012 0.133 2.015 1.00 79.62 188 LEU A CA 1
ATOM 1380 C C . LEU A 1 188 ? 14.467 0.530 3.428 1.00 79.62 188 LEU A C 1
ATOM 1382 O O . LEU A 1 188 ? 15.405 -0.071 3.952 1.00 79.62 188 LEU A O 1
ATOM 1386 N N . ALA A 1 189 ? 13.828 1.528 4.045 1.00 86.88 189 ALA A N 1
ATOM 1387 C CA . ALA A 1 189 ? 14.159 1.934 5.402 1.00 86.88 189 ALA A CA 1
ATOM 1388 C C . ALA A 1 189 ? 13.821 0.809 6.394 1.00 86.88 189 ALA A C 1
ATOM 1390 O O . ALA A 1 189 ? 12.736 0.222 6.348 1.00 86.88 189 ALA A O 1
ATOM 1391 N N . LYS A 1 190 ? 14.769 0.513 7.284 1.00 91.38 190 LYS A N 1
ATOM 1392 C CA . LYS A 1 190 ? 14.563 -0.380 8.427 1.00 91.38 190 LYS A CA 1
ATOM 1393 C C . LYS A 1 190 ? 14.109 0.439 9.623 1.00 91.38 190 LYS A C 1
ATOM 1395 O O . LYS A 1 190 ? 14.503 1.598 9.739 1.00 91.38 190 LYS A O 1
ATOM 1400 N N . ASN A 1 191 ? 13.339 -0.182 10.508 1.00 94.81 191 ASN A N 1
ATOM 1401 C CA . ASN A 1 191 ? 12.916 0.462 11.739 1.00 94.81 191 ASN A CA 1
ATOM 1402 C C . ASN A 1 191 ? 14.141 0.814 12.615 1.00 94.81 191 ASN A C 1
ATOM 1404 O O . ASN A 1 191 ? 14.874 -0.100 13.005 1.00 94.81 191 ASN A O 1
ATOM 1408 N N . PRO A 1 192 ? 14.404 2.106 12.899 1.00 94.94 192 PRO A N 1
ATOM 1409 C CA . PRO A 1 192 ? 15.536 2.525 13.720 1.00 94.94 192 PRO A CA 1
ATOM 1410 C C . PRO A 1 192 ? 15.250 2.421 15.226 1.00 94.94 192 PRO A C 1
ATOM 1412 O O . PRO A 1 192 ? 16.182 2.518 16.021 1.00 94.94 192 PRO A O 1
ATOM 1415 N N . VAL A 1 193 ? 13.986 2.249 15.630 1.00 95.44 193 VAL A N 1
ATOM 1416 C CA . VAL A 1 193 ? 13.583 2.173 17.037 1.00 95.44 193 VAL A CA 1
ATOM 1417 C C . VAL A 1 193 ? 13.780 0.740 17.546 1.00 95.44 193 VAL A C 1
ATOM 1419 O O . VAL A 1 193 ? 13.224 -0.190 16.955 1.00 95.44 193 VAL A O 1
ATOM 1422 N N . PRO A 1 194 ? 14.541 0.517 18.634 1.00 95.69 194 PRO A N 1
ATOM 1423 C CA . PRO A 1 194 ? 14.672 -0.805 19.239 1.00 95.69 194 PRO A CA 1
ATOM 1424 C C . PRO A 1 194 ? 13.324 -1.331 19.742 1.00 95.69 194 PRO A C 1
ATOM 1426 O O . PRO A 1 194 ? 12.558 -0.597 20.363 1.00 95.69 194 PRO A O 1
ATOM 1429 N N . LEU A 1 195 ? 13.046 -2.614 19.508 1.00 96.12 195 LEU A N 1
ATOM 1430 C CA . LEU A 1 195 ? 11.850 -3.263 20.040 1.00 96.12 195 LEU A CA 1
ATOM 1431 C C . LEU A 1 195 ? 12.036 -3.546 21.538 1.00 96.12 195 LEU A C 1
ATOM 1433 O O . LEU A 1 195 ? 12.861 -4.382 21.9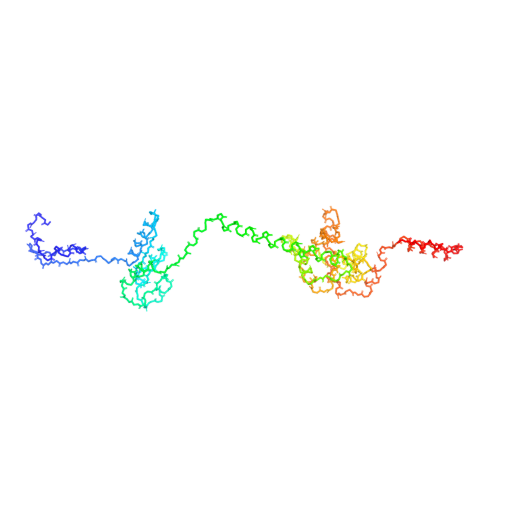07 1.00 96.12 195 LEU A O 1
ATOM 1437 N N . THR A 1 196 ? 11.257 -2.873 22.386 1.00 96.88 196 THR A N 1
ATOM 1438 C CA . THR A 1 196 ? 11.161 -3.146 23.831 1.00 96.88 196 THR A CA 1
ATOM 1439 C C . THR A 1 196 ? 9.694 -3.289 24.254 1.00 96.88 196 THR A C 1
ATOM 1441 O O . THR A 1 196 ? 8.810 -2.805 23.537 1.00 96.88 196 THR A O 1
ATOM 1444 N N . PRO A 1 197 ? 9.396 -3.932 25.399 1.00 95.81 197 PRO A N 1
ATOM 1445 C CA . PRO A 1 197 ? 8.027 -4.037 25.908 1.00 95.81 197 PRO A CA 1
ATOM 1446 C C . PRO A 1 197 ? 7.339 -2.676 26.081 1.00 95.81 197 PRO A C 1
ATOM 1448 O O . PRO A 1 197 ? 6.174 -2.527 25.732 1.00 95.81 197 PRO A O 1
ATOM 1451 N N . GLU A 1 198 ? 8.074 -1.660 26.534 1.00 96.00 198 GLU A N 1
ATOM 1452 C CA . GLU A 1 198 ? 7.550 -0.310 26.764 1.00 96.00 198 GLU A CA 1
ATOM 1453 C C . GLU A 1 198 ? 7.224 0.403 25.446 1.00 96.00 198 GLU A C 1
ATOM 1455 O O . GLU A 1 198 ? 6.252 1.153 25.366 1.00 96.00 198 GLU A O 1
ATOM 1460 N N . VAL A 1 199 ? 8.032 0.182 24.400 1.00 96.50 199 VAL A N 1
ATOM 1461 C CA . VAL A 1 199 ? 7.743 0.670 23.040 1.00 96.50 199 VAL A CA 1
ATOM 1462 C C . VAL A 1 199 ? 6.459 0.035 22.519 1.00 96.50 199 VAL A C 1
ATOM 1464 O O . VAL A 1 199 ? 5.600 0.731 21.985 1.00 96.50 199 VAL A O 1
ATOM 1467 N N . LEU A 1 200 ? 6.310 -1.278 22.696 1.00 96.12 200 LEU A N 1
ATOM 1468 C CA . LEU A 1 200 ? 5.129 -1.995 22.233 1.00 96.12 200 LEU A CA 1
ATOM 1469 C C . LEU A 1 200 ? 3.865 -1.560 22.988 1.00 96.12 200 LEU A C 1
ATOM 1471 O O . LEU A 1 200 ? 2.813 -1.399 22.375 1.00 96.12 200 LEU A O 1
ATOM 1475 N N . GLU A 1 201 ? 3.970 -1.315 24.295 1.00 95.25 201 GLU A N 1
ATOM 1476 C CA . GLU A 1 201 ? 2.876 -0.798 25.119 1.00 95.25 201 GLU A CA 1
ATOM 1477 C C . GLU A 1 201 ? 2.426 0.599 24.673 1.00 95.25 201 GLU A C 1
ATOM 1479 O O . GLU A 1 201 ? 1.231 0.810 24.452 1.00 95.25 201 GLU A O 1
ATOM 1484 N N . ARG A 1 202 ? 3.365 1.534 24.466 1.00 95.25 202 ARG A N 1
ATOM 1485 C CA . ARG A 1 202 ? 3.043 2.875 23.948 1.00 95.25 202 ARG A CA 1
ATOM 1486 C C . ARG A 1 202 ? 2.429 2.822 22.555 1.00 95.25 202 ARG A C 1
ATOM 1488 O O . ARG A 1 202 ? 1.413 3.468 22.316 1.00 95.25 202 ARG A O 1
ATOM 1495 N N . ALA A 1 203 ? 3.005 2.026 21.655 1.00 96.25 203 ALA A N 1
ATOM 1496 C CA . ALA A 1 203 ? 2.486 1.852 20.303 1.00 96.25 203 ALA A CA 1
ATOM 1497 C C . ALA A 1 203 ? 1.062 1.280 20.305 1.00 96.25 203 ALA A C 1
ATOM 1499 O O . ALA A 1 203 ? 0.209 1.728 19.542 1.00 96.25 203 ALA A O 1
ATOM 1500 N N . ARG A 1 204 ? 0.788 0.319 21.193 1.00 96.00 204 ARG A N 1
ATOM 1501 C CA . ARG A 1 204 ? -0.538 -0.277 21.375 1.00 96.00 204 ARG A CA 1
ATOM 1502 C C . ARG A 1 204 ? -1.558 0.747 21.878 1.00 96.00 204 ARG A C 1
ATOM 1504 O O . ARG A 1 204 ? -2.660 0.804 21.338 1.00 96.00 204 ARG A O 1
ATOM 1511 N N . ALA A 1 205 ? -1.190 1.566 22.864 1.00 95.12 205 ALA A N 1
ATOM 1512 C CA . ALA A 1 205 ? -2.042 2.646 23.362 1.00 95.12 205 ALA A CA 1
ATOM 1513 C C . ALA A 1 205 ? -2.337 3.688 22.271 1.00 95.12 205 ALA A C 1
ATOM 1515 O O . ALA A 1 205 ? -3.492 4.039 22.045 1.00 95.12 205 ALA A O 1
ATOM 1516 N N . HIS A 1 206 ? -1.305 4.110 21.534 1.00 94.56 206 HIS A N 1
ATOM 1517 C CA . HIS A 1 206 ? -1.444 5.034 20.410 1.00 94.56 206 HIS A CA 1
ATOM 1518 C C . HIS A 1 206 ? -2.393 4.469 19.339 1.00 94.56 206 HIS A C 1
ATOM 1520 O O . HIS A 1 206 ? -3.307 5.156 18.880 1.00 94.56 206 HIS A O 1
ATOM 1526 N N . PHE A 1 207 ? -2.233 3.193 18.980 1.00 96.38 207 PHE A N 1
ATOM 1527 C CA . PHE A 1 207 ? -3.094 2.534 18.004 1.00 96.38 207 PHE A CA 1
ATOM 1528 C C . PHE A 1 207 ? -4.557 2.440 18.465 1.00 96.38 207 PHE A C 1
ATOM 1530 O O . PHE A 1 207 ? -5.456 2.686 17.658 1.00 96.38 207 PHE A O 1
ATOM 1537 N N . ALA A 1 208 ? -4.799 2.088 19.731 1.00 95.88 208 ALA A N 1
ATOM 1538 C CA . ALA A 1 208 ? -6.146 2.006 20.301 1.00 95.88 208 ALA A CA 1
ATOM 1539 C C . ALA A 1 208 ? -6.873 3.360 20.227 1.00 95.88 208 ALA A C 1
ATOM 1541 O O . ALA A 1 208 ? -8.021 3.431 19.791 1.00 95.88 208 ALA A O 1
ATOM 1542 N N . ASP A 1 209 ? -6.167 4.442 20.552 1.00 91.56 209 ASP A N 1
ATOM 1543 C CA . ASP A 1 209 ? -6.747 5.783 20.576 1.00 91.56 209 ASP A CA 1
ATOM 1544 C C . ASP A 1 209 ? -7.042 6.332 19.163 1.00 91.56 209 ASP A C 1
ATOM 1546 O O . ASP A 1 209 ? -8.099 6.903 18.899 1.00 91.56 209 ASP A O 1
ATOM 1550 N N . HIS A 1 210 ? -6.143 6.090 18.202 1.00 92.12 210 HIS A N 1
ATOM 1551 C CA . HIS A 1 210 ? -6.174 6.787 16.908 1.00 92.12 210 HIS A CA 1
ATOM 1552 C C . HIS A 1 210 ? -6.603 5.916 15.717 1.00 92.12 210 HIS A C 1
ATOM 1554 O O . HIS A 1 210 ? -7.242 6.397 14.776 1.00 92.12 210 HIS A O 1
ATOM 1560 N N . CYS A 1 211 ? -6.279 4.623 15.733 1.00 94.38 211 CYS A N 1
ATOM 1561 C CA . CYS A 1 211 ? -6.403 3.740 14.567 1.00 94.38 211 CYS A CA 1
ATOM 1562 C C . CYS A 1 211 ? -7.547 2.725 14.698 1.00 94.38 211 CYS A C 1
ATOM 1564 O O . CYS A 1 211 ? -8.128 2.301 13.689 1.00 94.38 211 CYS A O 1
ATOM 1566 N N . ALA A 1 212 ? -7.896 2.337 15.926 1.00 95.06 212 ALA A N 1
ATOM 1567 C CA . ALA A 1 212 ? -8.838 1.255 16.191 1.00 95.06 212 ALA A CA 1
ATOM 1568 C C . ALA A 1 212 ? -10.265 1.530 15.707 1.00 95.06 212 ALA A C 1
ATOM 1570 O O . ALA A 1 212 ? -10.975 0.592 15.353 1.00 95.06 212 ALA A O 1
ATOM 1571 N N . SER A 1 213 ? -10.682 2.793 15.597 1.00 92.69 213 SER A N 1
ATOM 1572 C CA . SER A 1 213 ? -12.009 3.155 15.074 1.00 92.69 213 SER A CA 1
ATOM 1573 C C . SER A 1 213 ? -12.267 2.580 13.669 1.00 92.69 213 SER A C 1
ATOM 1575 O O . SER A 1 213 ? -13.370 2.113 13.363 1.00 92.69 213 SER A O 1
ATOM 1577 N N . CYS A 1 214 ? -11.231 2.540 12.825 1.00 93.69 214 CYS A N 1
ATOM 1578 C CA . CYS A 1 214 ? -11.289 2.018 11.460 1.00 93.69 214 CYS A CA 1
ATOM 1579 C C . CYS A 1 214 ? -10.712 0.600 11.350 1.00 93.69 214 CYS A C 1
ATOM 1581 O O . CYS A 1 214 ? -11.273 -0.236 10.642 1.00 93.69 214 CYS A O 1
ATOM 1583 N N . HIS A 1 215 ? -9.605 0.319 12.041 1.00 95.69 215 HIS A N 1
ATOM 1584 C CA . HIS A 1 215 ? -8.882 -0.949 11.919 1.00 95.69 215 HIS A CA 1
ATOM 1585 C C . HIS A 1 215 ? -9.306 -2.019 12.933 1.00 95.69 215 HIS A C 1
ATOM 1587 O O . HIS A 1 215 ? -9.007 -3.188 12.712 1.00 95.69 215 HIS A O 1
ATOM 1593 N N . GLY A 1 216 ? -10.020 -1.654 13.998 1.00 95.19 216 GLY A N 1
ATOM 1594 C CA . GLY A 1 216 ? -10.275 -2.520 15.151 1.00 95.19 216 GLY A CA 1
ATOM 1595 C C . GLY A 1 216 ? -9.009 -2.747 15.978 1.00 95.19 216 GLY A C 1
ATOM 1596 O O . GLY A 1 216 ? -7.906 -2.701 15.439 1.00 95.19 216 GLY A O 1
ATOM 1597 N N . ASN A 1 217 ? -9.152 -3.021 17.277 1.00 96.06 217 ASN A N 1
ATOM 1598 C CA . ASN A 1 217 ? -8.003 -3.339 18.139 1.00 96.06 217 ASN A CA 1
ATOM 1599 C C . ASN A 1 217 ? -7.275 -4.621 17.701 1.00 96.06 217 ASN A C 1
ATOM 1601 O O . ASN A 1 217 ? -6.070 -4.745 17.889 1.00 96.06 217 ASN A O 1
ATOM 1605 N N . ASP A 1 218 ? -7.988 -5.536 17.040 1.00 95.44 218 ASP A N 1
ATOM 1606 C CA . ASP A 1 218 ? -7.438 -6.751 16.435 1.00 95.44 218 ASP A CA 1
ATOM 1607 C C . ASP A 1 218 ? -6.738 -6.512 15.081 1.00 95.44 218 ASP A C 1
ATOM 1609 O O . ASP A 1 218 ? -6.161 -7.434 14.502 1.00 95.44 218 ASP A O 1
ATOM 1613 N N . GLY A 1 219 ? -6.805 -5.289 14.541 1.00 95.62 219 GLY A N 1
ATOM 1614 C CA . GLY A 1 219 ? -6.200 -4.906 13.269 1.00 95.62 219 GLY A CA 1
ATOM 1615 C C . GLY A 1 219 ? -6.843 -5.530 12.024 1.00 95.62 219 GLY A C 1
ATOM 1616 O O . GLY A 1 219 ? -6.252 -5.456 10.941 1.00 95.62 219 GLY A O 1
ATOM 1617 N N . ARG A 1 220 ? -8.030 -6.144 12.139 1.00 95.31 220 ARG A N 1
ATOM 1618 C CA . ARG A 1 220 ? -8.698 -6.851 11.025 1.00 95.31 220 ARG A CA 1
ATOM 1619 C C . ARG A 1 220 ? -9.621 -5.968 10.182 1.00 95.31 220 ARG A C 1
ATOM 1621 O O . ARG A 1 220 ? -10.117 -6.404 9.146 1.00 95.31 220 ARG A O 1
ATOM 1628 N N . GLY A 1 221 ? -9.891 -4.740 10.618 1.00 91.94 221 GLY A N 1
ATOM 1629 C CA . GLY A 1 221 ? -10.762 -3.783 9.927 1.00 91.94 221 GLY A CA 1
ATOM 1630 C C . GLY A 1 221 ? -12.258 -4.081 10.058 1.00 91.94 221 GLY A C 1
ATOM 1631 O O . GLY A 1 221 ? -13.073 -3.509 9.330 1.00 91.94 221 GLY A O 1
ATOM 1632 N N . ASN A 1 222 ? -12.648 -4.966 10.981 1.00 91.00 222 ASN A N 1
ATOM 1633 C CA . ASN A 1 222 ? -14.029 -5.432 11.143 1.00 91.00 222 ASN A CA 1
ATOM 1634 C C . ASN A 1 222 ? -14.911 -4.496 11.990 1.00 91.00 222 ASN A C 1
ATOM 1636 O O . ASN A 1 222 ? -15.860 -4.939 12.635 1.00 91.00 222 ASN A O 1
ATOM 1640 N N . THR A 1 223 ? -14.655 -3.188 11.956 1.00 90.94 223 THR A N 1
ATOM 1641 C CA . THR A 1 223 ? -15.456 -2.196 12.687 1.00 90.94 223 THR A CA 1
ATOM 1642 C C . THR A 1 223 ? -16.665 -1.729 11.876 1.00 90.94 223 THR A C 1
ATOM 1644 O O . THR A 1 223 ? -16.833 -2.058 10.697 1.00 90.94 223 THR A O 1
ATOM 1647 N N . THR A 1 224 ? -17.561 -0.964 12.499 1.00 87.75 224 THR A N 1
ATOM 1648 C CA . THR A 1 224 ? -18.674 -0.315 11.786 1.00 87.75 224 THR A CA 1
ATOM 1649 C C . THR A 1 224 ? -18.165 0.668 10.733 1.00 87.75 224 THR A C 1
ATOM 1651 O O . THR A 1 224 ? -18.724 0.718 9.640 1.00 87.75 224 THR A O 1
ATOM 1654 N N . ILE A 1 225 ? -17.081 1.393 11.016 1.00 89.31 225 ILE A N 1
ATOM 1655 C CA . ILE A 1 225 ? -16.472 2.323 10.060 1.00 89.31 225 ILE A CA 1
ATOM 1656 C C . ILE A 1 225 ? -15.710 1.533 8.990 1.00 89.31 225 ILE A C 1
ATOM 1658 O O . ILE A 1 225 ? -16.053 1.617 7.812 1.00 89.31 225 ILE A O 1
ATOM 1662 N N . GLY A 1 226 ? -14.758 0.683 9.385 1.00 88.69 226 GLY A N 1
ATOM 1663 C CA . GLY A 1 226 ? -13.867 -0.036 8.469 1.00 88.69 226 GLY A CA 1
ATOM 1664 C C . GLY A 1 226 ? -14.597 -0.893 7.432 1.00 88.69 226 GLY A C 1
ATOM 1665 O O . GLY A 1 226 ? -14.265 -0.856 6.245 1.00 88.69 226 GLY A O 1
ATOM 1666 N N . ARG A 1 227 ? -15.672 -1.593 7.825 1.00 88.00 227 ARG A N 1
ATOM 1667 C CA . ARG A 1 227 ? -16.465 -2.425 6.898 1.00 88.00 227 ARG A CA 1
ATOM 1668 C C . ARG A 1 227 ? -17.188 -1.627 5.810 1.00 88.00 227 ARG A C 1
ATOM 1670 O O . ARG A 1 227 ? -17.501 -2.215 4.770 1.00 88.00 227 ARG A O 1
ATOM 1677 N N . ASN A 1 228 ? -17.442 -0.340 6.054 1.00 86.06 228 ASN A N 1
ATOM 1678 C CA . ASN A 1 228 ? -18.155 0.578 5.163 1.00 86.06 228 ASN A CA 1
ATOM 1679 C C . ASN A 1 228 ? -17.227 1.564 4.426 1.00 86.06 228 ASN A C 1
ATOM 1681 O O . ASN A 1 228 ? -17.710 2.375 3.639 1.00 86.06 228 ASN A O 1
ATOM 1685 N N . MET A 1 229 ? -15.911 1.507 4.653 1.00 84.06 229 MET A N 1
ATOM 1686 C CA . MET A 1 229 ? -14.940 2.319 3.916 1.00 84.06 229 MET A CA 1
ATOM 1687 C C . MET A 1 229 ? -14.623 1.720 2.548 1.00 84.06 229 MET A C 1
ATOM 1689 O O . MET A 1 229 ? -14.617 0.498 2.362 1.00 84.06 229 MET A O 1
ATOM 1693 N N . TYR A 1 230 ? -14.280 2.598 1.605 1.00 76.75 230 TYR A N 1
ATOM 1694 C CA . TYR A 1 230 ? -13.805 2.199 0.292 1.00 76.75 230 TYR A CA 1
ATOM 1695 C C . TYR A 1 230 ? -12.541 2.974 -0.123 1.00 76.75 230 TYR A C 1
ATOM 1697 O O . TYR A 1 230 ? -12.600 4.198 -0.237 1.00 76.75 230 TYR A O 1
ATOM 1705 N N . PRO A 1 231 ? -11.399 2.293 -0.350 1.00 81.06 231 PRO A N 1
ATOM 1706 C CA . PRO A 1 231 ? -11.164 0.866 -0.110 1.00 81.06 231 PRO A CA 1
ATOM 1707 C C . PRO A 1 231 ? -11.256 0.507 1.384 1.00 81.06 231 PRO A C 1
ATOM 1709 O O . PRO A 1 231 ? -11.009 1.343 2.251 1.00 81.06 231 PRO A O 1
ATOM 1712 N N . LYS A 1 232 ? -11.591 -0.755 1.678 1.00 86.12 232 LYS A N 1
ATOM 1713 C CA . LYS A 1 232 ? -11.641 -1.263 3.058 1.00 86.12 232 LYS A CA 1
ATOM 1714 C C . LYS A 1 232 ? -10.241 -1.282 3.685 1.00 86.12 232 LYS A C 1
ATOM 1716 O O . LYS A 1 232 ? -9.285 -1.598 2.962 1.00 86.12 232 LYS A O 1
ATOM 1721 N N . PRO A 1 233 ? -10.117 -1.022 5.001 1.00 90.00 233 PRO A N 1
ATOM 1722 C CA . PRO A 1 233 ? -8.881 -1.261 5.728 1.00 90.00 233 PRO A CA 1
ATOM 1723 C C . PRO A 1 233 ? -8.419 -2.709 5.513 1.00 90.00 233 PRO A C 1
ATOM 1725 O O . PRO A 1 233 ? -9.253 -3.621 5.515 1.00 90.00 233 PRO A O 1
ATOM 1728 N N . PRO A 1 234 ? -7.122 -2.943 5.257 1.00 90.69 234 PRO A N 1
ATOM 1729 C CA . PRO A 1 234 ? -6.610 -4.296 5.130 1.00 90.69 234 PRO A CA 1
ATOM 1730 C C . PRO A 1 234 ? -6.651 -5.002 6.487 1.00 90.69 234 PRO A C 1
ATOM 1732 O O . PRO A 1 234 ? -6.463 -4.369 7.524 1.00 90.69 234 PRO A O 1
ATOM 1735 N N . ASP A 1 235 ? -6.811 -6.322 6.458 1.00 94.62 235 ASP A N 1
ATOM 1736 C CA . ASP A 1 235 ? -6.481 -7.148 7.613 1.00 94.62 235 ASP A CA 1
ATOM 1737 C C . ASP A 1 235 ? -4.956 -7.163 7.763 1.00 94.62 235 ASP A C 1
ATOM 1739 O O . ASP A 1 235 ? -4.217 -7.676 6.910 1.00 94.62 235 ASP A O 1
ATOM 1743 N N . MET A 1 236 ? -4.480 -6.524 8.826 1.00 96.06 236 MET A N 1
ATOM 1744 C CA . MET A 1 236 ? -3.055 -6.355 9.071 1.00 96.06 236 MET A CA 1
ATOM 1745 C C . MET A 1 236 ? -2.410 -7.618 9.637 1.00 96.06 236 MET A C 1
ATOM 1747 O O . MET A 1 236 ? -1.191 -7.724 9.603 1.00 96.06 236 MET A O 1
ATOM 1751 N N . THR A 1 237 ? -3.192 -8.611 10.066 1.00 96.06 237 THR A N 1
ATOM 1752 C CA . THR A 1 237 ? -2.670 -9.898 10.546 1.00 96.06 237 THR A CA 1
ATOM 1753 C C . THR A 1 237 ? -2.219 -10.815 9.402 1.00 96.06 237 THR A C 1
ATOM 1755 O O . THR A 1 237 ? -1.420 -11.730 9.599 1.00 96.06 237 THR A O 1
ATOM 1758 N N . LEU A 1 238 ? -2.694 -10.558 8.178 1.00 95.62 238 LEU A N 1
ATOM 1759 C CA . LEU A 1 238 ? -2.433 -11.396 7.009 1.00 95.62 238 LEU A CA 1
ATOM 1760 C C . LEU A 1 238 ? -1.100 -11.081 6.314 1.00 95.62 238 LEU A C 1
ATOM 1762 O O . LEU A 1 238 ? -0.557 -9.976 6.379 1.00 95.62 238 LEU A O 1
ATOM 1766 N N . LYS A 1 239 ? -0.620 -12.059 5.532 1.00 93.69 239 LYS A N 1
ATOM 1767 C CA . LYS A 1 239 ? 0.633 -11.994 4.759 1.00 93.69 239 LYS A CA 1
ATOM 1768 C C . LYS A 1 239 ? 0.731 -10.773 3.838 1.00 93.69 239 LYS A C 1
ATOM 1770 O O . LYS A 1 239 ? 1.824 -10.238 3.673 1.00 93.69 239 LYS A O 1
ATOM 1775 N N . ASP A 1 240 ? -0.378 -10.325 3.250 1.00 89.69 240 ASP A N 1
ATOM 1776 C CA . ASP A 1 240 ? -0.401 -9.150 2.364 1.00 89.69 240 ASP A CA 1
ATOM 1777 C C . ASP A 1 240 ? 0.163 -7.897 3.058 1.00 89.69 240 ASP A C 1
ATOM 1779 O O . ASP A 1 240 ? 0.868 -7.120 2.418 1.00 89.69 240 ASP A O 1
ATOM 1783 N N . THR A 1 241 ? -0.102 -7.729 4.358 1.00 92.38 241 THR A N 1
ATOM 1784 C CA . THR A 1 241 ? 0.439 -6.630 5.171 1.00 92.38 241 THR A CA 1
ATOM 1785 C C . THR A 1 241 ? 1.758 -7.034 5.827 1.00 92.38 241 THR A C 1
ATOM 1787 O O . THR A 1 241 ? 2.741 -6.301 5.752 1.00 92.38 241 THR A O 1
ATOM 1790 N N . GLN A 1 242 ? 1.821 -8.237 6.407 1.00 95.69 242 GLN A N 1
ATOM 1791 C CA . GLN A 1 242 ? 2.992 -8.712 7.150 1.00 95.69 242 GLN A CA 1
ATOM 1792 C C . GLN A 1 242 ? 4.230 -8.974 6.275 1.00 95.69 242 GLN A C 1
ATOM 1794 O O . GLN A 1 242 ? 5.342 -9.079 6.778 1.00 95.69 242 GLN A O 1
ATOM 1799 N N . SER A 1 243 ? 4.088 -9.055 4.956 1.00 93.00 243 SER A N 1
ATOM 1800 C CA . SER A 1 243 ? 5.226 -9.172 4.035 1.00 93.00 243 SER A CA 1
ATOM 1801 C C . SER A 1 243 ? 5.765 -7.828 3.531 1.00 93.00 243 SER A C 1
ATOM 1803 O O . SER A 1 243 ? 6.811 -7.803 2.881 1.00 93.00 243 SER A O 1
ATOM 1805 N N . LEU A 1 244 ? 5.079 -6.713 3.811 1.00 90.75 244 LEU A N 1
ATOM 1806 C CA . LEU A 1 244 ? 5.543 -5.386 3.404 1.00 90.75 244 LEU A CA 1
ATOM 1807 C C . LEU A 1 244 ? 6.850 -5.038 4.124 1.00 90.75 244 LEU A C 1
ATOM 1809 O O . LEU A 1 244 ? 7.003 -5.421 5.274 1.00 90.75 244 LEU A O 1
ATOM 1813 N N . PRO A 1 245 ? 7.790 -4.300 3.514 1.00 92.38 245 PRO A N 1
ATOM 1814 C CA . PRO A 1 245 ? 8.937 -3.751 4.238 1.00 92.38 245 PRO A CA 1
ATOM 1815 C C . PRO A 1 245 ? 8.512 -2.751 5.325 1.00 92.38 245 PRO A C 1
ATOM 1817 O O . PRO A 1 245 ? 7.528 -2.035 5.147 1.00 92.38 245 PRO A O 1
ATOM 1820 N N . ASP A 1 246 ? 9.280 -2.627 6.409 1.00 94.25 246 ASP A N 1
ATOM 1821 C CA . ASP A 1 246 ? 8.945 -1.712 7.516 1.00 94.25 246 ASP A CA 1
ATOM 1822 C C . ASP A 1 246 ? 8.811 -0.255 7.050 1.00 94.25 246 ASP A C 1
ATOM 1824 O O . ASP A 1 246 ? 7.831 0.411 7.372 1.00 94.25 246 ASP A O 1
ATOM 1828 N N . GLY A 1 247 ? 9.733 0.222 6.207 1.00 92.50 247 GLY A N 1
ATOM 1829 C CA . GLY A 1 247 ? 9.663 1.564 5.626 1.00 92.50 247 GLY A CA 1
ATOM 1830 C C . GLY A 1 247 ? 8.429 1.813 4.752 1.00 92.50 247 GLY A C 1
ATOM 1831 O O . GLY A 1 247 ? 7.986 2.952 4.609 1.00 92.50 247 GLY A O 1
ATOM 1832 N N . HIS A 1 248 ? 7.825 0.756 4.203 1.00 91.62 248 HIS A N 1
ATOM 1833 C CA . HIS A 1 248 ? 6.553 0.856 3.491 1.00 91.62 248 HIS A CA 1
ATOM 1834 C C . HIS A 1 248 ? 5.406 1.111 4.481 1.00 91.62 248 HIS A C 1
ATOM 1836 O O . HIS A 1 248 ? 4.629 2.043 4.277 1.00 91.62 248 HIS A O 1
ATOM 1842 N N . LEU A 1 249 ? 5.326 0.331 5.566 1.00 92.81 249 LEU A N 1
ATOM 1843 C CA . LEU A 1 249 ? 4.328 0.533 6.623 1.00 92.81 249 LEU A CA 1
ATOM 1844 C C . LEU A 1 249 ? 4.458 1.933 7.234 1.00 92.81 249 LEU A C 1
ATOM 1846 O O . LEU A 1 249 ? 3.473 2.664 7.286 1.00 92.81 249 LEU A O 1
ATOM 1850 N N . PHE A 1 250 ? 5.683 2.338 7.576 1.00 93.88 250 PHE A N 1
ATOM 1851 C CA . PHE A 1 250 ? 5.992 3.681 8.064 1.00 93.88 250 PHE A CA 1
ATOM 1852 C C . PHE A 1 250 ? 5.466 4.768 7.120 1.00 93.88 250 PHE A C 1
ATOM 1854 O O . PHE A 1 250 ? 4.767 5.681 7.552 1.00 93.88 250 PHE A O 1
ATOM 1861 N N . TYR A 1 251 ? 5.753 4.659 5.817 1.00 91.69 251 TYR A N 1
ATOM 1862 C CA . TYR A 1 251 ? 5.324 5.664 4.846 1.00 91.69 251 TYR A CA 1
ATOM 1863 C C . TYR A 1 251 ? 3.799 5.780 4.769 1.00 91.69 251 TYR A C 1
ATOM 1865 O O . TYR A 1 251 ? 3.283 6.896 4.713 1.00 91.69 251 TYR A O 1
ATOM 1873 N N . ILE A 1 252 ? 3.087 4.647 4.765 1.00 90.94 252 ILE A N 1
ATOM 1874 C CA . ILE A 1 252 ? 1.620 4.619 4.720 1.00 90.94 252 ILE A CA 1
ATOM 1875 C C . ILE A 1 252 ? 1.025 5.276 5.967 1.00 90.94 252 ILE A C 1
ATOM 1877 O O . ILE A 1 252 ? 0.081 6.047 5.840 1.00 90.94 252 ILE A O 1
ATOM 1881 N N . ILE A 1 253 ? 1.559 4.987 7.154 1.00 92.75 253 ILE A N 1
ATOM 1882 C CA . ILE A 1 253 ? 1.051 5.554 8.409 1.00 92.75 253 ILE A CA 1
ATOM 1883 C C . ILE A 1 253 ? 1.332 7.059 8.440 1.00 92.75 253 ILE A C 1
ATOM 1885 O O . ILE A 1 253 ? 0.410 7.851 8.595 1.00 92.75 253 ILE A O 1
ATOM 1889 N N . LYS A 1 254 ? 2.576 7.472 8.178 1.00 92.31 254 LYS A N 1
ATOM 1890 C CA . LYS A 1 254 ? 2.966 8.886 8.196 1.00 92.31 254 LYS A CA 1
ATOM 1891 C C . LYS A 1 254 ? 2.156 9.734 7.212 1.00 92.31 254 LYS A C 1
ATOM 1893 O O . LYS A 1 254 ? 1.675 10.803 7.560 1.00 92.31 254 LYS A O 1
ATOM 1898 N N . ASN A 1 255 ? 1.997 9.271 5.972 1.00 90.00 255 ASN A N 1
ATOM 1899 C CA . ASN A 1 255 ? 1.440 10.095 4.890 1.00 90.00 255 ASN A CA 1
ATOM 1900 C C . ASN A 1 255 ? -0.040 9.818 4.596 1.00 90.00 255 ASN A C 1
ATOM 1902 O O . ASN A 1 255 ? -0.654 10.538 3.803 1.00 90.00 255 ASN A O 1
ATOM 1906 N N . GLY A 1 256 ? -0.608 8.766 5.182 1.00 89.75 256 GLY A N 1
ATOM 1907 C CA . GLY A 1 256 ? -1.909 8.249 4.789 1.00 89.75 256 GLY A CA 1
ATOM 1908 C C . GLY A 1 256 ? -1.923 7.732 3.351 1.00 89.75 256 GLY A C 1
ATOM 1909 O O . GLY A 1 256 ? -0.890 7.545 2.698 1.00 89.75 256 GLY A O 1
ATOM 1910 N N . VAL A 1 257 ? -3.127 7.508 2.821 1.00 86.50 257 VAL A N 1
ATOM 1911 C CA . VAL A 1 257 ? -3.308 7.107 1.420 1.00 86.50 257 VAL A CA 1
ATOM 1912 C C . VAL A 1 257 ? -4.340 8.014 0.765 1.00 86.50 257 VAL A C 1
ATOM 1914 O O . VAL A 1 257 ? -5.531 7.968 1.077 1.00 86.50 257 VAL A O 1
ATOM 1917 N N . ARG A 1 258 ? -3.882 8.839 -0.182 1.00 81.81 258 ARG A N 1
ATOM 1918 C CA . ARG A 1 258 ? -4.739 9.774 -0.923 1.00 81.81 258 ARG A CA 1
ATOM 1919 C C . ARG A 1 258 ? -5.882 9.029 -1.626 1.00 81.81 258 ARG A C 1
ATOM 1921 O O . ARG A 1 258 ? -5.674 7.942 -2.157 1.00 81.81 258 ARG A O 1
ATOM 1928 N N . LEU A 1 259 ? -7.065 9.653 -1.671 1.00 79.19 259 LEU A N 1
ATOM 1929 C CA . LEU A 1 259 ? -8.308 9.070 -2.214 1.00 79.19 259 LEU A CA 1
ATOM 1930 C C . LEU A 1 259 ? -8.801 7.829 -1.446 1.00 79.19 259 LEU A C 1
ATOM 1932 O O . LEU A 1 259 ? -9.529 7.002 -1.989 1.00 79.19 259 LEU A O 1
ATOM 1936 N N . THR A 1 260 ? -8.414 7.704 -0.180 1.00 83.31 260 THR A N 1
ATOM 1937 C CA . THR A 1 260 ? -8.965 6.732 0.768 1.00 83.31 260 THR A CA 1
ATOM 1938 C C . THR A 1 260 ? -9.341 7.460 2.055 1.00 83.31 260 THR A C 1
ATOM 1940 O O . THR A 1 260 ? -9.026 8.640 2.211 1.00 83.31 260 THR A O 1
ATOM 1943 N N . GLY A 1 261 ? -9.985 6.769 2.994 1.00 85.12 261 GLY A N 1
ATOM 1944 C CA . GLY A 1 261 ? -10.223 7.326 4.325 1.00 85.12 261 GLY A CA 1
ATOM 1945 C C . GLY A 1 261 ? -9.059 7.148 5.308 1.00 85.12 261 GLY A C 1
ATOM 1946 O O . GLY A 1 261 ? -9.272 7.356 6.493 1.00 85.12 261 GLY A O 1
ATOM 1947 N N . MET A 1 262 ? -7.866 6.738 4.856 1.00 91.06 262 MET A N 1
ATOM 1948 C CA . MET A 1 262 ? -6.674 6.643 5.704 1.00 91.06 262 MET A CA 1
ATOM 1949 C C . MET A 1 262 ? -5.956 8.006 5.773 1.00 91.06 262 MET A C 1
ATOM 1951 O O . MET A 1 262 ? -5.360 8.406 4.763 1.00 91.06 262 MET A O 1
ATOM 1955 N N . PRO A 1 263 ? -6.011 8.722 6.915 1.00 91.06 263 PRO A N 1
ATOM 1956 C CA . PRO A 1 263 ? -5.385 10.033 7.069 1.00 91.06 263 PRO A CA 1
ATOM 1957 C C . PRO A 1 263 ? -3.862 9.924 7.221 1.00 91.06 263 PRO A C 1
ATOM 1959 O O . PRO A 1 263 ? -3.329 8.846 7.480 1.00 91.06 263 PRO A O 1
ATOM 1962 N N . ALA A 1 264 ? -3.175 11.055 7.051 1.00 90.38 264 ALA A N 1
ATOM 1963 C CA . ALA A 1 264 ? -1.785 11.216 7.471 1.00 90.38 264 ALA A CA 1
ATOM 1964 C C . ALA A 1 264 ? -1.716 11.399 8.993 1.00 90.38 264 ALA A C 1
ATOM 1966 O O . ALA A 1 264 ? -2.619 12.011 9.571 1.00 90.38 264 ALA A O 1
ATOM 1967 N N . TRP A 1 265 ? -0.647 10.906 9.614 1.00 84.75 265 TRP A N 1
ATOM 1968 C CA . TRP A 1 265 ? -0.440 10.981 11.059 1.00 84.75 265 TRP A CA 1
ATOM 1969 C C . TRP A 1 265 ? 0.746 11.882 11.410 1.00 84.75 265 TRP A C 1
ATOM 1971 O O . TRP A 1 265 ? 1.777 11.869 10.735 1.00 84.75 265 TRP A O 1
ATOM 1981 N N . GLY A 1 266 ? 0.582 12.657 12.485 1.00 81.69 266 GLY A N 1
ATOM 1982 C CA . GLY A 1 266 ? 1.572 13.621 12.964 1.00 81.69 266 GLY A CA 1
ATOM 1983 C C . GLY A 1 266 ? 1.566 14.961 12.220 1.00 81.69 266 GLY A C 1
ATOM 1984 O O . GLY A 1 266 ? 0.771 15.213 11.314 1.00 81.69 266 GLY A O 1
ATOM 1985 N N . GLN A 1 267 ? 2.480 15.842 12.619 1.00 83.50 267 GLN A N 1
ATOM 1986 C CA . GLN A 1 267 ? 2.748 17.150 12.011 1.00 83.50 267 GLN A CA 1
ATOM 1987 C C . GLN A 1 267 ? 4.080 17.160 11.237 1.00 83.50 267 GLN A C 1
ATOM 1989 O O . GLN A 1 267 ? 4.631 18.222 10.949 1.00 83.50 267 GLN A O 1
ATOM 1994 N N . ASN A 1 268 ? 4.587 15.977 10.863 1.00 83.56 268 ASN A N 1
ATOM 1995 C CA . ASN A 1 268 ? 5.897 15.765 10.236 1.00 83.56 268 ASN A CA 1
ATOM 1996 C C . ASN A 1 268 ? 7.085 16.216 11.105 1.00 83.56 268 ASN A C 1
ATOM 1998 O O . ASN A 1 268 ? 8.073 16.738 10.582 1.00 83.56 268 ASN A O 1
ATOM 2002 N N . THR A 1 269 ? 7.006 16.001 12.418 1.00 89.88 269 THR A N 1
ATOM 2003 C CA . THR A 1 269 ? 8.126 16.222 13.344 1.00 89.88 269 THR A CA 1
ATOM 2004 C C . THR A 1 269 ? 8.982 14.955 13.516 1.00 89.88 269 THR A C 1
ATOM 2006 O O . THR A 1 269 ? 8.515 13.848 13.235 1.00 89.88 269 THR A O 1
ATOM 2009 N N . PRO A 1 270 ? 10.247 15.070 13.967 1.00 89.50 270 PRO A N 1
ATOM 2010 C CA . PRO A 1 270 ? 11.069 13.906 14.312 1.00 89.50 270 PRO A CA 1
ATOM 2011 C C . PRO A 1 270 ? 10.442 13.007 15.388 1.00 89.50 270 PRO A C 1
ATOM 2013 O O . PRO A 1 270 ? 10.648 11.792 15.386 1.00 89.50 270 PRO A O 1
ATOM 2016 N N . GLU A 1 271 ? 9.677 13.594 16.305 1.00 89.69 271 GLU A N 1
ATOM 2017 C CA . GLU A 1 271 ? 8.951 12.883 17.352 1.00 89.69 271 GLU A CA 1
ATOM 2018 C C . GLU A 1 271 ? 7.820 12.031 16.760 1.00 89.69 271 GLU A C 1
ATOM 2020 O O . GLU A 1 271 ? 7.753 10.836 17.058 1.00 89.69 271 GLU A O 1
ATOM 2025 N N . ASP A 1 272 ? 7.022 12.594 15.843 1.00 89.56 272 ASP A N 1
ATOM 2026 C CA . ASP A 1 272 ? 5.977 11.854 15.115 1.00 89.56 272 ASP A CA 1
ATOM 2027 C C . ASP A 1 272 ? 6.566 10.681 14.316 1.00 89.56 272 ASP A C 1
ATOM 2029 O O . ASP A 1 272 ? 5.974 9.602 14.221 1.00 89.56 272 ASP A O 1
ATOM 2033 N N . ASP A 1 273 ? 7.756 10.875 13.739 1.00 92.56 273 ASP A N 1
ATOM 2034 C CA . ASP A 1 273 ? 8.459 9.824 13.005 1.00 92.56 273 ASP A CA 1
ATOM 2035 C C . ASP A 1 273 ? 8.838 8.673 13.936 1.00 92.56 273 ASP A C 1
ATOM 2037 O O . ASP A 1 273 ? 8.653 7.505 13.584 1.00 92.56 273 ASP A O 1
ATOM 2041 N N . ARG A 1 274 ? 9.324 8.977 15.143 1.00 94.06 274 ARG A N 1
ATOM 2042 C CA . ARG A 1 274 ? 9.605 7.947 16.146 1.00 94.06 274 ARG A CA 1
ATOM 2043 C C . ARG A 1 274 ? 8.332 7.185 16.505 1.00 94.06 274 ARG A C 1
ATOM 2045 O O . ARG A 1 274 ? 8.347 5.962 16.445 1.00 94.06 274 ARG A O 1
ATOM 2052 N N . GLU A 1 275 ? 7.240 7.875 16.820 1.00 94.50 275 GLU A N 1
ATOM 2053 C CA . GLU A 1 275 ? 5.960 7.243 17.176 1.00 94.50 275 GLU A CA 1
ATOM 2054 C C . GLU A 1 275 ? 5.393 6.386 16.037 1.00 94.50 275 GLU A C 1
ATOM 2056 O O . GLU A 1 275 ? 4.898 5.281 16.262 1.00 94.50 275 GLU A O 1
ATOM 2061 N N . THR A 1 276 ? 5.548 6.837 14.792 1.00 95.50 276 THR A N 1
ATOM 2062 C CA . THR A 1 276 ? 5.175 6.060 13.605 1.00 95.50 276 THR A CA 1
ATOM 2063 C C . THR A 1 276 ? 6.001 4.776 13.494 1.00 95.50 276 THR A C 1
ATOM 2065 O O . THR A 1 276 ? 5.467 3.715 13.169 1.00 95.50 276 THR A O 1
ATOM 2068 N N . TRP A 1 277 ? 7.302 4.831 13.785 1.00 96.56 277 TRP A N 1
ATOM 2069 C CA . TRP A 1 277 ? 8.147 3.636 13.839 1.00 96.56 277 TRP A CA 1
ATOM 2070 C C . TRP A 1 277 ? 7.774 2.691 14.989 1.00 96.56 277 TRP A C 1
ATOM 2072 O O . TRP A 1 277 ? 7.832 1.473 14.812 1.00 96.56 277 TRP A O 1
ATOM 2082 N N . GLU A 1 278 ? 7.346 3.216 16.138 1.00 97.25 278 GLU A N 1
ATOM 2083 C CA . GLU A 1 278 ? 6.796 2.405 17.233 1.00 97.25 278 GLU A CA 1
ATOM 2084 C C . GLU A 1 278 ? 5.511 1.677 16.780 1.00 97.25 278 GLU A C 1
ATOM 2086 O O . GLU A 1 278 ? 5.379 0.469 16.988 1.00 97.25 278 GLU A O 1
ATOM 2091 N N . LEU A 1 279 ? 4.611 2.357 16.055 1.00 97.25 279 LEU A N 1
ATOM 2092 C CA . LEU A 1 279 ? 3.405 1.743 15.476 1.00 97.25 279 LEU A CA 1
ATOM 2093 C C . LEU A 1 279 ? 3.721 0.601 14.502 1.00 97.25 279 LEU A C 1
ATOM 2095 O O . LEU A 1 279 ? 2.989 -0.390 14.467 1.00 97.25 279 LEU A O 1
ATOM 2099 N N . VAL A 1 280 ? 4.811 0.693 13.732 1.00 97.06 280 VAL A N 1
ATOM 2100 C CA . VAL A 1 280 ? 5.237 -0.409 12.854 1.00 97.06 280 VAL A CA 1
ATOM 2101 C C . VAL A 1 280 ? 5.514 -1.675 13.668 1.00 97.06 280 VAL A C 1
ATOM 2103 O O . VAL A 1 280 ? 5.065 -2.746 13.262 1.00 97.06 280 VAL A O 1
ATOM 2106 N N . HIS A 1 281 ? 6.173 -1.572 14.829 1.00 97.88 281 HIS A N 1
ATOM 2107 C CA . HIS A 1 281 ? 6.382 -2.725 15.719 1.00 97.88 281 HIS A CA 1
ATOM 2108 C C . HIS A 1 281 ? 5.062 -3.325 16.194 1.00 97.88 281 HIS A C 1
ATOM 2110 O O . HIS A 1 281 ? 4.892 -4.542 16.147 1.00 97.88 281 HIS A O 1
ATOM 2116 N N . PHE A 1 282 ? 4.101 -2.487 16.585 1.00 97.81 282 PHE A N 1
ATOM 2117 C CA . PHE A 1 282 ? 2.786 -2.975 16.990 1.00 97.81 282 PHE A CA 1
ATOM 2118 C C . PHE A 1 282 ? 2.050 -3.687 15.847 1.00 97.81 282 PHE A C 1
ATOM 2120 O O . PHE A 1 282 ? 1.508 -4.772 16.044 1.00 97.81 282 PHE A O 1
ATOM 2127 N N . ILE A 1 283 ? 2.108 -3.157 14.621 1.00 97.50 283 ILE A N 1
ATOM 2128 C CA . ILE A 1 283 ? 1.518 -3.820 13.449 1.00 97.50 283 ILE A CA 1
ATOM 2129 C C . ILE A 1 283 ? 2.143 -5.201 13.217 1.00 97.50 283 ILE A C 1
ATOM 2131 O O . ILE A 1 283 ? 1.427 -6.136 12.859 1.00 97.50 283 ILE A O 1
ATOM 2135 N N . ARG A 1 284 ? 3.452 -5.370 13.447 1.00 97.44 284 ARG A N 1
ATOM 2136 C CA . ARG A 1 284 ? 4.113 -6.690 13.399 1.00 97.44 284 ARG A CA 1
ATOM 2137 C C . ARG A 1 284 ? 3.648 -7.640 14.494 1.00 97.44 284 ARG A C 1
ATOM 2139 O O . ARG A 1 284 ? 3.655 -8.846 14.276 1.00 97.44 284 ARG A O 1
ATOM 2146 N N . HIS A 1 285 ? 3.255 -7.103 15.643 1.00 97.06 285 HIS A N 1
ATOM 2147 C CA . HIS A 1 285 ? 2.780 -7.872 16.791 1.00 97.06 285 HIS A CA 1
ATOM 2148 C C . HIS A 1 285 ? 1.318 -8.316 16.666 1.00 97.06 285 HIS A C 1
ATOM 2150 O O . HIS A 1 285 ? 0.945 -9.313 17.271 1.00 97.06 285 HIS A O 1
ATOM 2156 N N . LEU A 1 286 ? 0.496 -7.653 15.843 1.00 97.06 286 LEU A N 1
ATOM 2157 C CA . LEU A 1 286 ? -0.934 -7.972 15.676 1.00 97.06 286 LEU A CA 1
ATOM 2158 C C . LEU A 1 286 ? -1.267 -9.468 15.467 1.00 97.06 286 LEU A C 1
ATOM 2160 O O . LEU A 1 286 ? -2.217 -9.938 16.089 1.00 97.06 286 LEU A O 1
ATOM 2164 N N . PRO A 1 287 ? -0.529 -10.259 14.656 1.00 97.31 287 PRO A N 1
ATOM 2165 C CA . PRO A 1 287 ? -0.781 -11.701 14.528 1.00 97.31 287 PRO A CA 1
ATOM 2166 C C . PRO A 1 287 ? -0.611 -12.503 15.832 1.00 97.31 287 PRO A C 1
ATOM 2168 O O . PRO A 1 287 ? -1.067 -13.642 15.911 1.00 97.31 287 PRO A O 1
ATOM 2171 N N . HIS A 1 288 ? 0.074 -11.932 16.822 1.00 95.88 288 HIS A N 1
ATOM 2172 C CA . HIS A 1 288 ? 0.425 -12.534 18.109 1.00 95.88 288 HIS A CA 1
ATOM 2173 C C . HIS A 1 288 ? -0.240 -11.828 19.299 1.00 95.88 288 HIS A C 1
ATOM 2175 O O . HIS A 1 288 ? 0.103 -12.125 20.443 1.00 95.88 288 HIS A O 1
ATOM 2181 N N . LEU A 1 289 ? -1.178 -10.913 19.035 1.00 95.31 289 LEU A N 1
ATOM 2182 C CA . LEU A 1 289 ? -1.889 -10.165 20.063 1.00 95.31 289 LEU A CA 1
ATOM 2183 C C . LEU A 1 289 ? -2.650 -11.117 20.995 1.00 95.31 289 LEU A C 1
ATOM 2185 O O . LEU A 1 289 ? -3.394 -11.989 20.543 1.00 95.31 289 LEU A O 1
ATOM 2189 N N . THR A 1 290 ? -2.463 -10.941 22.299 1.00 96.12 290 THR A N 1
ATOM 2190 C CA . THR A 1 290 ? -3.128 -11.747 23.329 1.00 96.12 290 THR A CA 1
ATOM 2191 C C . THR A 1 290 ? -4.462 -11.140 23.757 1.00 96.12 290 THR A C 1
ATOM 2193 O O . THR A 1 290 ? -4.655 -9.926 23.698 1.00 96.12 290 THR A O 1
ATOM 2196 N N . ASP A 1 291 ? -5.363 -11.966 24.297 1.00 95.12 291 ASP A N 1
ATOM 2197 C CA . ASP A 1 291 ? -6.653 -11.497 24.830 1.00 95.12 291 ASP A CA 1
ATOM 2198 C C . ASP A 1 291 ? -6.480 -10.456 25.949 1.00 95.12 291 ASP A C 1
ATOM 2200 O O . ASP A 1 291 ? -7.273 -9.525 26.078 1.00 95.12 291 ASP A O 1
ATOM 2204 N N . LYS A 1 292 ? -5.406 -10.574 26.742 1.00 94.94 292 LYS A N 1
ATOM 2205 C CA . LYS A 1 292 ? -5.078 -9.605 27.793 1.00 94.94 292 LYS A CA 1
ATOM 2206 C C . LYS A 1 292 ? -4.702 -8.243 27.208 1.00 94.94 292 LYS A C 1
ATOM 2208 O O . LYS A 1 292 ? -5.166 -7.222 27.704 1.00 94.94 292 LYS A O 1
ATOM 2213 N N . GLU A 1 293 ? -3.854 -8.220 26.183 1.00 94.94 293 GLU A N 1
ATOM 2214 C CA . GLU A 1 293 ? -3.473 -6.976 25.505 1.00 94.94 293 GLU A CA 1
ATOM 2215 C C . GLU A 1 293 ? -4.671 -6.341 24.799 1.00 94.94 293 GLU A C 1
ATOM 2217 O O . GLU A 1 293 ? -4.803 -5.118 24.819 1.00 94.94 293 GLU A O 1
ATOM 2222 N N . LEU A 1 294 ? -5.553 -7.164 24.223 1.00 94.62 294 LEU A N 1
ATOM 2223 C CA . LEU A 1 294 ? -6.782 -6.714 23.579 1.00 94.62 294 LEU A CA 1
ATOM 2224 C C . LEU A 1 294 ? -7.726 -6.036 24.580 1.00 94.62 294 LEU A C 1
ATOM 2226 O O . LEU A 1 294 ? -8.156 -4.913 24.331 1.00 94.62 294 LEU A O 1
ATOM 2230 N N . ALA A 1 295 ? -7.973 -6.659 25.736 1.00 93.25 295 ALA A N 1
ATOM 2231 C CA . ALA A 1 295 ? -8.785 -6.067 26.801 1.00 93.25 295 ALA A CA 1
ATOM 2232 C C . ALA A 1 295 ? -8.203 -4.726 27.286 1.00 93.25 295 ALA A C 1
ATOM 2234 O O . ALA A 1 295 ? -8.922 -3.742 27.427 1.00 93.25 295 ALA A O 1
ATOM 2235 N N . GLN A 1 296 ? -6.878 -4.645 27.444 1.00 92.31 296 GLN A N 1
ATOM 2236 C CA . GLN A 1 296 ? -6.208 -3.389 27.793 1.00 92.31 296 GLN A CA 1
ATOM 2237 C C . GLN A 1 296 ? -6.340 -2.312 26.707 1.00 92.31 296 GLN A C 1
ATOM 2239 O O . GLN A 1 296 ? -6.291 -1.131 27.021 1.00 92.31 296 GLN A O 1
ATOM 2244 N N . MET A 1 297 ? -6.441 -2.681 25.426 1.00 94.69 297 MET A N 1
ATOM 2245 C CA . MET A 1 297 ? -6.693 -1.708 24.357 1.00 94.69 297 MET A CA 1
ATOM 2246 C C . MET A 1 297 ? -8.127 -1.193 24.388 1.00 94.69 297 MET A C 1
ATOM 2248 O O . MET A 1 297 ? -8.350 -0.020 24.120 1.00 94.69 297 MET A O 1
ATOM 2252 N N . GLU A 1 298 ? -9.101 -2.047 24.705 1.00 91.38 298 GLU A N 1
ATOM 2253 C CA . GLU A 1 298 ? -10.509 -1.645 24.779 1.00 91.38 298 GLU A CA 1
ATOM 2254 C C . GLU A 1 298 ? -10.744 -0.548 25.822 1.00 91.38 298 GLU A C 1
ATOM 2256 O O . GLU A 1 298 ? -11.510 0.378 25.565 1.00 91.38 298 GLU A O 1
ATOM 2261 N N . GLU A 1 299 ? -10.021 -0.593 26.943 1.00 89.38 299 GLU A N 1
ATOM 2262 C CA . GLU A 1 299 ? -10.042 0.451 27.977 1.00 89.38 299 GLU A CA 1
ATOM 2263 C C . GLU A 1 299 ? -9.495 1.806 27.493 1.00 89.38 299 GLU A C 1
ATOM 2265 O O . GLU A 1 299 ? -9.863 2.848 28.036 1.00 89.38 299 GLU A O 1
ATOM 2270 N N . LEU A 1 300 ? -8.629 1.795 26.476 1.00 89.12 300 LEU A N 1
ATOM 2271 C CA . LEU A 1 300 ? -7.971 2.977 25.911 1.00 89.12 300 LEU A CA 1
ATOM 2272 C C . LEU A 1 300 ? -8.699 3.543 24.687 1.00 89.12 300 LEU A C 1
ATOM 2274 O O . LEU A 1 300 ? -8.295 4.580 24.168 1.00 89.12 300 LEU A O 1
ATOM 2278 N N . ASN A 1 301 ? -9.755 2.879 24.211 1.00 89.38 301 ASN A N 1
ATOM 2279 C CA . ASN A 1 301 ? -10.518 3.365 23.070 1.00 89.38 301 ASN A CA 1
ATOM 2280 C C . ASN A 1 301 ? -11.217 4.695 23.411 1.00 89.38 301 ASN A C 1
ATOM 2282 O O . ASN A 1 301 ? -11.798 4.836 24.495 1.00 89.38 301 ASN A O 1
ATOM 2286 N N . PRO A 1 302 ? -11.253 5.657 22.473 1.00 83.62 302 PRO A N 1
ATOM 2287 C CA . PRO A 1 302 ? -11.906 6.932 22.703 1.00 83.62 302 PRO A CA 1
ATOM 2288 C C . PRO A 1 302 ? -13.416 6.719 22.822 1.00 83.62 302 PRO A C 1
ATOM 2290 O O . PRO A 1 302 ? -14.069 6.203 21.911 1.00 83.62 302 PRO A O 1
ATOM 2293 N N . LYS A 1 303 ? -13.981 7.132 23.957 1.00 81.06 303 LYS A N 1
ATOM 2294 C CA . LYS A 1 303 ? -15.420 7.041 24.223 1.00 81.06 303 LYS A CA 1
ATOM 2295 C C . LYS A 1 303 ? -16.179 8.149 23.500 1.00 81.06 303 LYS A C 1
ATOM 2297 O O . LYS A 1 303 ? -15.750 9.306 23.463 1.00 81.06 303 LYS A O 1
ATOM 2302 N N . SER A 1 304 ? -17.342 7.809 22.961 1.00 77.75 304 SER A N 1
ATOM 2303 C CA . SER A 1 304 ? -18.275 8.769 22.378 1.00 77.75 304 SER A CA 1
ATOM 2304 C C . SER A 1 304 ? -18.899 9.668 23.457 1.00 77.75 304 SER A C 1
ATOM 2306 O O . SER A 1 304 ? -19.025 9.253 24.611 1.00 77.75 304 SER A O 1
ATOM 2308 N N . PRO A 1 305 ? -19.367 10.884 23.114 1.00 78.44 305 PRO A N 1
ATOM 2309 C CA . PRO A 1 305 ? -20.022 11.773 24.079 1.00 78.44 305 PRO A CA 1
ATOM 2310 C C . PRO A 1 305 ? -21.201 11.126 24.824 1.00 78.44 305 PRO A C 1
ATOM 2312 O O . PRO A 1 305 ? -21.409 11.395 26.000 1.00 78.44 305 PRO A O 1
ATOM 2315 N N . GLN A 1 306 ? -21.948 10.236 24.163 1.00 78.31 306 GLN A N 1
ATOM 2316 C CA . GLN A 1 306 ? -23.070 9.519 24.778 1.00 78.31 306 GLN A CA 1
ATOM 2317 C C . GLN A 1 306 ? -22.608 8.503 25.825 1.00 78.31 306 GLN A C 1
ATOM 2319 O O . GLN A 1 306 ? -23.266 8.340 26.848 1.00 78.31 306 GLN A O 1
ATOM 2324 N N . GLU A 1 307 ? -21.487 7.825 25.582 1.00 81.44 307 GLU A N 1
ATOM 2325 C CA . GLU A 1 307 ? -20.902 6.883 26.541 1.00 81.44 307 GLU A CA 1
ATOM 2326 C C . GLU A 1 307 ? -20.360 7.623 27.768 1.00 81.44 307 GLU A C 1
ATOM 2328 O O . GLU A 1 307 ? -20.569 7.166 28.889 1.00 81.44 307 GLU A O 1
ATOM 2333 N N . TRP A 1 308 ? -19.762 8.805 27.576 1.00 79.38 308 TRP A N 1
ATOM 2334 C CA . TRP A 1 308 ? -19.391 9.692 28.684 1.00 79.38 308 TRP A CA 1
ATOM 2335 C C . TRP A 1 308 ? -20.609 10.104 29.520 1.00 79.38 308 TRP A C 1
ATOM 2337 O O . TRP A 1 308 ? -20.588 9.955 30.739 1.00 79.38 308 TRP A O 1
ATOM 2347 N N . GLU A 1 309 ? -21.690 10.563 28.880 1.00 82.62 309 GLU A N 1
ATOM 2348 C CA . GLU A 1 309 ? -22.932 10.948 29.570 1.00 82.62 309 GLU A CA 1
ATOM 2349 C C . GLU A 1 309 ? -23.555 9.778 30.350 1.00 82.62 309 GLU A C 1
ATOM 2351 O O . GLU A 1 309 ? -24.054 9.965 31.462 1.00 82.62 309 GLU A O 1
ATOM 2356 N N . GLN A 1 310 ? -23.531 8.567 29.787 1.00 83.12 310 GLN A N 1
ATOM 2357 C CA . GLN A 1 310 ? -24.036 7.360 30.446 1.00 83.12 310 GLN A CA 1
ATOM 2358 C C . GLN A 1 310 ? -23.189 6.979 31.659 1.00 83.12 310 GLN A C 1
ATOM 2360 O O . GLN A 1 310 ? -23.744 6.715 32.723 1.00 83.12 310 GLN A O 1
ATOM 2365 N N . GLU A 1 311 ? -21.864 7.004 31.528 1.00 81.69 311 GLU A N 1
ATOM 2366 C CA . GLU A 1 311 ? -20.952 6.687 32.624 1.00 81.69 311 GLU A CA 1
ATOM 2367 C C . GLU A 1 311 ? -21.039 7.728 33.751 1.00 81.69 311 GLU A C 1
ATOM 2369 O O . GLU A 1 311 ? -21.041 7.376 34.931 1.00 81.69 311 GLU A O 1
ATOM 2374 N N . GLU A 1 312 ? -21.165 9.016 33.422 1.00 84.94 312 GLU A N 1
ATOM 2375 C CA . GLU A 1 312 ? -21.412 10.070 34.411 1.00 84.94 312 GLU A CA 1
ATOM 2376 C C . GLU A 1 312 ? -22.765 9.897 35.108 1.00 84.94 312 GLU A C 1
ATOM 2378 O O . GLU A 1 312 ? -22.860 10.061 36.328 1.00 84.94 312 GLU A O 1
ATOM 2383 N N . ALA A 1 313 ? -23.814 9.537 34.361 1.00 82.50 313 ALA A N 1
ATOM 2384 C CA . ALA A 1 313 ? -25.129 9.253 34.924 1.00 82.50 313 ALA A CA 1
ATOM 2385 C C . ALA A 1 313 ? -25.101 8.027 35.851 1.00 82.50 313 ALA A C 1
ATOM 2387 O O . ALA A 1 313 ? -25.701 8.068 36.927 1.00 82.50 313 ALA A O 1
ATOM 2388 N N . GLU A 1 314 ? -24.372 6.973 35.481 1.00 85.31 314 GLU A N 1
ATOM 2389 C CA . GLU A 1 314 ? -24.178 5.770 36.291 1.00 85.31 314 GLU A CA 1
ATOM 2390 C C . GLU A 1 314 ? -23.370 6.072 37.559 1.00 85.31 314 GLU A C 1
ATOM 2392 O O . GLU A 1 314 ? -23.804 5.736 38.661 1.00 85.31 314 GLU A O 1
ATOM 2397 N N . LYS A 1 315 ? -22.256 6.808 37.448 1.00 86.38 315 LYS A N 1
ATOM 2398 C CA . LYS A 1 315 ? -21.476 7.280 38.606 1.00 86.38 315 LYS A CA 1
ATOM 2399 C C . LYS A 1 315 ? -22.328 8.126 39.548 1.00 86.38 315 LYS A C 1
ATOM 2401 O O . LYS A 1 315 ? -22.283 7.940 40.763 1.00 86.38 315 LYS A O 1
ATOM 2406 N N . ARG A 1 316 ? -23.142 9.035 39.001 1.00 84.44 316 ARG A N 1
ATOM 2407 C CA . ARG A 1 316 ? -24.058 9.880 39.778 1.00 84.44 316 ARG A CA 1
ATOM 2408 C C . ARG A 1 316 ? -25.146 9.062 40.475 1.00 84.44 316 ARG A C 1
ATOM 2410 O O . ARG A 1 316 ? -25.509 9.393 41.603 1.00 84.44 316 ARG A O 1
ATOM 2417 N N . PHE A 1 317 ? -25.648 8.012 39.829 1.00 83.69 317 PHE A N 1
ATOM 2418 C CA . PHE A 1 317 ? -26.609 7.079 40.412 1.00 83.69 317 PHE A CA 1
ATOM 2419 C C . PHE A 1 317 ? -25.990 6.266 41.559 1.00 83.69 317 PHE A C 1
ATOM 2421 O O . PHE A 1 317 ? -26.545 6.239 42.656 1.00 83.69 317 PHE A O 1
ATOM 2428 N N . LEU A 1 318 ? -24.808 5.677 41.347 1.00 83.56 318 LEU A N 1
ATOM 2429 C CA . LEU A 1 318 ? -24.080 4.904 42.362 1.00 83.56 318 LEU A CA 1
ATOM 2430 C C . LEU A 1 318 ? -23.664 5.756 43.573 1.00 83.56 318 LEU A C 1
ATOM 2432 O O . LEU A 1 318 ? -23.618 5.254 44.692 1.00 83.56 318 LEU A O 1
ATOM 2436 N N . ALA A 1 319 ? -23.427 7.056 43.374 1.00 86.31 319 ALA A N 1
ATOM 2437 C CA . ALA A 1 319 ? -23.158 8.020 44.441 1.00 86.31 319 ALA A CA 1
ATOM 2438 C C . ALA A 1 319 ? -24.417 8.473 45.221 1.00 86.31 319 ALA A C 1
ATOM 2440 O O . ALA A 1 319 ? -24.328 9.374 46.055 1.00 86.31 319 ALA A O 1
ATOM 2441 N N . GLY A 1 320 ? -25.592 7.885 44.958 1.00 77.75 320 GLY A N 1
ATOM 2442 C CA . GLY A 1 320 ? -26.843 8.188 45.665 1.00 77.75 320 GLY A CA 1
ATOM 2443 C C . GLY A 1 320 ? -27.618 9.395 45.121 1.00 77.75 320 GLY A C 1
ATOM 2444 O O . GLY A 1 320 ? -28.552 9.871 45.768 1.00 77.75 320 GLY A O 1
ATOM 2445 N N . GLY A 1 321 ? -27.260 9.910 43.941 1.00 65.50 321 GLY A N 1
ATOM 2446 C CA . GLY A 1 321 ? -28.016 10.956 43.255 1.00 65.50 321 GLY A CA 1
ATOM 2447 C C . GLY A 1 321 ? -29.269 10.402 42.568 1.00 65.50 321 GLY A C 1
ATOM 2448 O O . GLY A 1 321 ? -29.237 9.341 41.949 1.00 65.50 321 GLY A O 1
ATOM 2449 N N . SER A 1 322 ? -30.387 11.134 42.620 1.00 60.94 322 SER A N 1
ATOM 2450 C CA . SER A 1 322 ? -31.612 10.773 41.896 1.00 60.94 322 SER A CA 1
ATOM 2451 C C . SER A 1 322 ? -31.399 10.879 40.379 1.00 60.94 322 SER A C 1
ATOM 2453 O O . SER A 1 322 ? -31.428 11.962 39.793 1.00 60.94 322 SER A O 1
ATOM 2455 N N . ALA A 1 323 ? -31.149 9.748 39.719 1.00 54.28 323 ALA A N 1
ATOM 2456 C CA . ALA A 1 323 ? -31.003 9.700 38.270 1.00 54.28 323 ALA A CA 1
ATOM 2457 C C . ALA A 1 323 ? -32.366 9.926 37.597 1.00 54.28 323 ALA A C 1
ATOM 2459 O O . ALA A 1 323 ? -33.270 9.095 37.689 1.00 54.28 323 ALA A O 1
ATOM 2460 N N . LYS A 1 324 ? -32.526 11.053 36.896 1.00 57.75 324 LYS A N 1
ATOM 2461 C CA . LYS A 1 324 ? -33.582 11.193 35.889 1.00 57.75 324 LYS A CA 1
ATOM 2462 C C . LYS A 1 324 ? -33.065 10.485 34.628 1.00 57.75 324 LYS A C 1
ATOM 2464 O O . LYS A 1 324 ? -32.011 10.893 34.143 1.00 57.75 324 LYS A O 1
ATOM 2469 N N . PRO A 1 325 ? -33.731 9.434 34.119 1.00 52.00 325 PRO A N 1
ATOM 2470 C CA . PRO A 1 325 ? -33.234 8.708 32.956 1.00 52.00 325 PRO A CA 1
ATOM 2471 C C . PRO A 1 325 ? -33.113 9.656 31.754 1.00 52.00 325 PRO A C 1
ATOM 2473 O O . PRO A 1 325 ? -33.939 10.571 31.619 1.00 52.00 325 PRO A O 1
ATOM 2476 N N . PRO A 1 326 ? -32.094 9.476 30.894 1.00 50.47 326 PRO A N 1
ATOM 2477 C CA . PRO A 1 326 ? -31.919 10.317 29.722 1.00 50.47 326 PRO A CA 1
ATOM 2478 C C . PRO A 1 326 ? -33.184 10.261 28.861 1.00 50.47 326 PRO A C 1
ATOM 2480 O O . PRO A 1 326 ? -33.687 9.194 28.511 1.00 50.47 326 PRO A O 1
ATOM 2483 N N . SER A 1 327 ? -33.726 11.440 28.552 1.00 52.44 327 SER A N 1
ATOM 2484 C CA . SER A 1 327 ? -34.848 11.590 27.628 1.00 52.44 327 SER A CA 1
ATOM 2485 C C . SER A 1 327 ? -34.445 11.000 26.275 1.00 52.44 327 SER A C 1
ATOM 2487 O O . SER A 1 327 ? -33.444 11.463 25.720 1.00 52.44 327 SER A O 1
ATOM 2489 N N . PRO A 1 328 ? -35.209 10.061 25.688 1.00 43.88 328 PRO A N 1
ATOM 2490 C CA . PRO A 1 328 ? -34.929 9.587 24.343 1.00 43.88 328 PRO A CA 1
ATOM 2491 C C . PRO A 1 328 ? -35.114 10.771 23.391 1.00 43.88 328 PRO A C 1
ATOM 2493 O O . PRO A 1 328 ? -36.238 11.209 23.135 1.00 43.88 328 PRO A O 1
ATOM 2496 N N . ARG A 1 329 ? -34.013 11.358 22.904 1.00 50.81 329 ARG A N 1
ATOM 2497 C CA . ARG A 1 329 ? -34.103 12.345 21.826 1.00 50.81 329 ARG A CA 1
ATOM 2498 C C . ARG A 1 329 ? -34.655 11.623 20.606 1.00 50.81 329 ARG A C 1
ATOM 2500 O O . ARG A 1 329 ? -34.162 10.567 20.217 1.00 50.81 329 ARG A O 1
ATOM 2507 N N . GLY A 1 330 ? -35.748 12.179 20.094 1.00 43.19 330 GLY A N 1
ATOM 2508 C CA . GLY A 1 330 ? -36.582 11.586 19.067 1.00 43.19 330 GLY A CA 1
ATOM 2509 C C . GLY A 1 330 ? -35.779 11.067 17.884 1.00 43.19 330 GLY A C 1
ATOM 2510 O O . GLY A 1 330 ? -34.839 11.699 17.408 1.00 43.19 330 GLY A O 1
ATOM 2511 N N . ARG A 1 331 ? -36.219 9.902 17.416 1.00 45.25 331 ARG A N 1
ATOM 2512 C CA . ARG A 1 331 ? -35.935 9.329 16.106 1.00 45.25 331 ARG A CA 1
ATOM 2513 C C . ARG A 1 331 ? -36.100 10.440 15.055 1.00 45.25 331 ARG A C 1
ATOM 2515 O O . ARG A 1 331 ? -37.227 10.802 14.723 1.00 45.25 331 ARG A O 1
ATOM 2522 N N . LEU A 1 332 ? -34.997 11.022 14.588 1.00 40.38 332 LEU A N 1
ATOM 2523 C CA . LEU A 1 332 ? -35.023 11.898 13.423 1.00 40.38 332 LEU A CA 1
ATOM 2524 C C . LEU A 1 332 ? -35.234 10.991 12.212 1.00 40.38 332 LEU A C 1
ATOM 2526 O O . LEU A 1 332 ? -34.314 10.329 11.742 1.00 40.38 332 LEU A O 1
ATOM 2530 N N . ASN A 1 333 ? -36.489 10.912 11.776 1.00 40.34 333 ASN A N 1
ATOM 2531 C CA . ASN A 1 333 ? -36.813 10.549 10.407 1.00 40.34 333 ASN A CA 1
ATOM 2532 C C . ASN A 1 333 ? -36.168 11.603 9.509 1.00 40.34 333 ASN A C 1
ATOM 2534 O O . ASN A 1 333 ? -36.594 12.749 9.594 1.00 40.34 333 ASN A O 1
ATOM 2538 N N . HIS A 1 334 ? -35.178 11.223 8.704 1.00 39.66 334 HIS A N 1
ATOM 2539 C CA . HIS A 1 334 ? -34.934 11.701 7.340 1.00 39.66 334 HIS A CA 1
ATOM 2540 C C . HIS A 1 334 ? -33.906 10.786 6.675 1.00 39.66 334 HIS A C 1
ATOM 2542 O O . HIS A 1 334 ? -32.857 10.518 7.300 1.00 39.66 334 HIS A O 1
#

Mean predicted aligned error: 19.46 Å

Foldseek 3Di:
DVVLPADPPDPVVVVLVVVVWDKDWDDDDSYTDGIDTHDDDPDLVNVQVVLLVVQVVVVVVVDQDEDEEQQPSNLSNQQSGNFREHADPDDPSNVVRGPHYDPHNDPCVVVVVVVCVVPPPPPPPPPDPVNVVVVVVVVVVVVVVVVVVVVVVCCVVVNPALLDDDDPVRVVVVVVVLVVVDDPVLQQDALPDDDDPVLLLLLLLVCLAPPCQQQNSLSCRPHPNQNSWVVHRHSLLDPVNLVGRLSSQLCCAQPPDPPTPGHHDDPPDPVRSNSSSSNSVNSNCSNVDDPVSNVVSVVSHDDDPVRVVVVVLVVCVVVVHDRDDDDPPDDPDD

Secondary structure (DSSP, 8-state):
-GGGT-----TTTHHHHHTT-EEEEEE-SSSEEEEEEE-----HHHHHHHHHHHHHHHHTTT---EEEE-SSSSHHHHHHSSEEEEESS--HHHHHH-SEEESS--THHHHHHHHGGGTS--------HHHHHHHHHHHHHHHHHHHHHHHHHHHHHH-S-TTSPPPHHHHHHHHHHHHHTS-HHHHTPPP-S---HHHHHHHHHHHHHHTHHHH-TTSS--STTGGGSSSPPP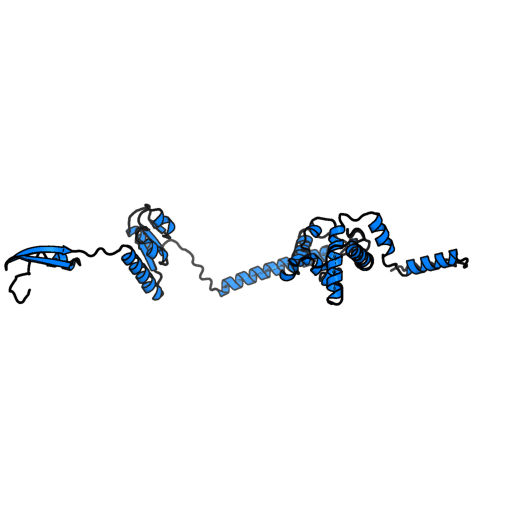-TTSHHHHTS-HHHHHHHHHH--TTSS----SSS-HHHHHHHHHHHHHHHHGGG--HHHHHHHHTTSPPPHHHHHHHHHHHHHHTT---PPPP-------

pLDDT: mean 79.07, std 14.2, range [35.34, 97.88]

Radius of gyration: 44.07 Å; Cα contacts (8 Å, |Δi|>4): 356; chains: 1; bounding box: 122×42×113 Å